Protein AF-A0A7C5YYK7-F1 (afdb_monomer_lite)

Radius of gyration: 19.15 Å; chains: 1; bounding box: 47×31×56 Å

Structure (mmCIF, N/CA/C/O backbone):
data_AF-A0A7C5YYK7-F1
#
_entry.id   AF-A0A7C5YYK7-F1
#
loop_
_atom_site.group_PDB
_atom_site.id
_atom_site.type_symbol
_atom_site.label_atom_id
_atom_site.label_alt_id
_atom_site.label_comp_id
_atom_site.label_asym_id
_atom_site.label_entity_id
_atom_site.label_seq_id
_atom_site.pdbx_PDB_ins_code
_atom_site.Cartn_x
_atom_site.Cartn_y
_atom_site.Cartn_z
_atom_site.occupancy
_atom_site.B_iso_or_equiv
_atom_site.auth_seq_id
_atom_site.auth_comp_id
_atom_site.auth_asym_id
_atom_site.auth_atom_id
_atom_site.pdbx_PDB_model_num
ATOM 1 N N . MET A 1 1 ? -1.619 -5.569 -31.187 1.00 35.22 1 MET A N 1
ATOM 2 C CA . MET A 1 1 ? -1.099 -5.293 -29.831 1.00 35.22 1 MET A CA 1
ATOM 3 C C . MET A 1 1 ? -0.198 -4.074 -29.931 1.00 35.22 1 MET A C 1
ATOM 5 O O . MET A 1 1 ? 0.898 -4.181 -30.461 1.00 35.22 1 MET A O 1
ATOM 9 N N . SER A 1 2 ? -0.694 -2.893 -29.568 1.00 33.00 2 SER A N 1
ATOM 10 C CA . SER A 1 2 ? 0.100 -1.661 -29.586 1.00 33.00 2 SER A CA 1
ATOM 11 C C . SER A 1 2 ? 0.976 -1.618 -28.334 1.00 33.00 2 SER A C 1
ATOM 13 O O . SER A 1 2 ? 0.446 -1.453 -27.235 1.00 33.00 2 SER A O 1
ATOM 15 N N . ASN A 1 3 ? 2.293 -1.769 -28.493 1.00 39.25 3 ASN A N 1
ATOM 16 C CA . ASN A 1 3 ? 3.259 -1.460 -27.440 1.00 39.25 3 ASN A CA 1
ATOM 17 C C . ASN A 1 3 ? 3.193 0.048 -27.178 1.00 39.25 3 ASN A C 1
ATOM 19 O O . ASN A 1 3 ? 3.729 0.843 -27.947 1.00 39.25 3 ASN A O 1
ATOM 23 N N . ILE A 1 4 ? 2.471 0.442 -26.130 1.00 49.56 4 ILE A N 1
ATOM 24 C CA . ILE A 1 4 ? 2.419 1.830 -25.673 1.00 49.56 4 ILE A CA 1
ATOM 25 C C . ILE A 1 4 ? 3.765 2.103 -25.003 1.00 49.56 4 ILE A C 1
ATOM 27 O O . ILE A 1 4 ? 3.951 1.793 -23.832 1.00 49.56 4 ILE A O 1
ATOM 31 N N . ILE A 1 5 ? 4.719 2.632 -25.765 1.00 53.03 5 ILE A N 1
ATOM 32 C CA . ILE A 1 5 ? 5.950 3.187 -25.206 1.00 53.03 5 ILE A CA 1
ATOM 33 C C . ILE A 1 5 ? 5.548 4.518 -24.552 1.00 53.03 5 ILE A C 1
ATOM 35 O O . ILE A 1 5 ? 5.058 5.395 -25.268 1.00 53.03 5 ILE A O 1
ATOM 39 N N . PRO A 1 6 ? 5.675 4.678 -23.222 1.00 56.25 6 PRO A N 1
ATOM 40 C CA . PRO A 1 6 ? 5.323 5.924 -22.547 1.00 56.25 6 PRO A CA 1
ATOM 41 C C . PRO A 1 6 ? 6.154 7.085 -23.099 1.00 56.25 6 PRO A C 1
ATOM 43 O O . PRO A 1 6 ? 7.338 6.900 -23.397 1.00 56.25 6 PRO A O 1
ATOM 46 N N . ASP A 1 7 ? 5.574 8.285 -23.201 1.00 57.06 7 ASP A N 1
ATOM 47 C CA . ASP A 1 7 ? 6.354 9.468 -23.568 1.00 57.06 7 ASP A CA 1
ATOM 48 C C . ASP A 1 7 ? 7.445 9.713 -22.510 1.00 57.06 7 ASP A C 1
ATOM 50 O O . ASP A 1 7 ? 7.162 10.006 -21.342 1.00 57.06 7 ASP A O 1
ATOM 54 N N . ARG A 1 8 ? 8.709 9.570 -22.923 1.00 54.38 8 ARG A N 1
ATOM 55 C CA . ARG A 1 8 ? 9.890 9.583 -22.047 1.00 54.38 8 ARG A CA 1
ATOM 56 C C . ARG A 1 8 ? 10.048 10.906 -21.292 1.00 54.38 8 ARG A C 1
ATOM 58 O O . ARG A 1 8 ? 10.519 10.907 -20.155 1.00 54.38 8 ARG A O 1
ATOM 65 N N . LEU A 1 9 ? 9.601 12.024 -21.873 1.00 52.81 9 LEU A N 1
ATOM 66 C CA . LEU A 1 9 ? 9.693 13.353 -21.254 1.00 52.81 9 LEU A CA 1
ATOM 67 C C . LEU A 1 9 ? 8.712 13.527 -20.085 1.00 52.81 9 LEU A C 1
ATOM 69 O O . LEU A 1 9 ? 9.037 14.186 -19.092 1.00 52.81 9 LEU A O 1
ATOM 73 N N . SER A 1 10 ? 7.537 12.898 -20.166 1.00 62.12 10 SER A N 1
ATOM 74 C CA . SER A 1 10 ? 6.516 12.944 -19.112 1.00 62.12 10 SER A CA 1
ATOM 75 C C . SER A 1 10 ? 6.942 12.165 -17.860 1.00 62.12 10 SER A C 1
ATOM 77 O O . SER A 1 10 ? 6.701 12.604 -16.731 1.00 62.12 10 SER A O 1
ATOM 79 N N . ALA A 1 11 ? 7.663 11.052 -18.045 1.00 66.38 11 ALA A N 1
ATOM 80 C CA . ALA A 1 11 ? 8.036 10.155 -16.962 1.00 66.38 11 ALA A CA 1
ATOM 81 C C . ALA A 1 11 ? 8.927 10.842 -15.922 1.00 66.38 11 ALA A C 1
ATOM 83 O O . ALA A 1 11 ? 8.681 10.664 -14.735 1.00 66.38 11 ALA A O 1
ATOM 84 N N . ASN A 1 12 ? 9.907 11.663 -16.324 1.00 76.38 12 ASN A N 1
ATOM 85 C CA . ASN A 1 12 ? 10.874 12.313 -15.420 1.00 76.38 12 ASN A CA 1
ATOM 86 C C . ASN A 1 12 ? 10.234 13.182 -14.321 1.00 76.38 12 ASN A C 1
ATOM 88 O O . ASN A 1 12 ? 10.811 13.328 -13.244 1.00 76.38 12 ASN A O 1
ATOM 92 N N . LYS A 1 13 ? 9.023 13.703 -14.552 1.00 83.81 13 LYS A N 1
ATOM 93 C CA . LYS A 1 13 ? 8.268 14.507 -13.573 1.00 83.81 13 LYS A CA 1
ATOM 94 C C . LYS A 1 13 ? 7.394 13.666 -12.634 1.00 83.81 13 LYS A C 1
ATOM 96 O O . LYS A 1 13 ? 6.846 14.186 -11.666 1.00 83.81 13 LYS A O 1
ATOM 101 N N . ILE A 1 14 ? 7.263 12.367 -12.899 1.00 88.88 14 ILE A N 1
ATOM 102 C CA . ILE A 1 14 ? 6.454 11.432 -12.114 1.00 88.88 14 ILE A CA 1
ATOM 103 C C . ILE A 1 14 ? 7.345 10.744 -11.073 1.00 88.88 14 ILE A C 1
ATOM 105 O O . ILE A 1 14 ? 8.502 10.396 -11.338 1.00 88.88 14 ILE A O 1
ATOM 109 N N . SER A 1 15 ? 6.821 10.558 -9.858 1.00 93.12 15 SER A N 1
ATOM 110 C CA . SER A 1 15 ? 7.558 9.885 -8.785 1.00 93.12 15 SER A CA 1
ATOM 111 C C . SER A 1 15 ? 7.775 8.402 -9.093 1.00 93.12 15 SER A C 1
ATOM 113 O O . SER A 1 15 ? 6.952 7.757 -9.742 1.00 93.12 15 SER A O 1
ATOM 115 N N . LEU A 1 16 ? 8.867 7.834 -8.575 1.00 94.56 16 LEU A N 1
ATOM 116 C CA . LEU A 1 16 ? 9.180 6.412 -8.753 1.00 94.56 16 LEU A CA 1
ATOM 117 C C . LEU A 1 16 ? 8.052 5.507 -8.244 1.00 94.56 16 LEU A C 1
ATOM 119 O O . LEU A 1 16 ? 7.724 4.522 -8.893 1.00 94.56 16 LEU A O 1
ATOM 123 N N . ASP A 1 17 ? 7.414 5.861 -7.127 1.00 96.25 17 ASP A N 1
ATOM 124 C CA . ASP A 1 17 ? 6.284 5.110 -6.565 1.00 96.25 17 ASP A CA 1
ATOM 125 C C . ASP A 1 17 ? 5.117 5.042 -7.566 1.00 96.25 17 ASP A C 1
ATOM 127 O O . ASP A 1 17 ? 4.548 3.980 -7.795 1.00 96.25 17 ASP A O 1
ATOM 131 N N . LYS A 1 18 ? 4.803 6.169 -8.218 1.00 95.44 18 LYS A N 1
ATOM 132 C CA . LYS A 1 18 ? 3.737 6.277 -9.224 1.00 95.44 18 LYS A CA 1
ATOM 133 C C . LYS A 1 18 ? 4.056 5.481 -10.496 1.00 95.44 18 LYS A C 1
ATOM 135 O O . LYS A 1 18 ? 3.185 4.812 -11.043 1.00 95.44 18 LYS A O 1
ATOM 140 N N . LEU A 1 19 ? 5.312 5.493 -10.938 1.00 95.75 19 LEU A N 1
ATOM 141 C CA . LEU A 1 19 ? 5.753 4.645 -12.051 1.00 95.75 19 LEU A CA 1
ATOM 142 C C . LEU A 1 19 ? 5.758 3.155 -11.674 1.00 95.75 19 LEU A C 1
ATOM 144 O O . LEU A 1 19 ? 5.461 2.299 -12.505 1.00 95.75 19 LEU A O 1
ATOM 148 N N . THR A 1 20 ? 6.043 2.838 -10.410 1.00 97.56 20 THR A N 1
ATOM 149 C CA . THR A 1 20 ? 6.036 1.461 -9.897 1.00 97.56 20 THR A CA 1
ATOM 150 C C . THR A 1 20 ? 4.622 0.897 -9.869 1.00 97.56 20 THR A C 1
ATOM 152 O O . THR A 1 20 ? 4.408 -0.194 -10.387 1.00 97.56 20 THR A O 1
ATOM 155 N N . ILE A 1 21 ? 3.640 1.634 -9.330 1.00 97.50 21 ILE A N 1
ATOM 156 C CA . ILE A 1 21 ? 2.245 1.166 -9.316 1.00 97.50 21 ILE A CA 1
ATOM 157 C C . ILE A 1 21 ? 1.683 1.013 -10.732 1.00 97.50 21 ILE A C 1
ATOM 159 O O . ILE A 1 21 ? 0.989 0.037 -11.004 1.00 97.50 21 ILE A O 1
ATOM 163 N N . PHE A 1 22 ? 2.056 1.904 -11.657 1.00 96.38 22 PHE A N 1
ATOM 164 C CA . PHE A 1 22 ? 1.726 1.750 -13.073 1.00 96.38 22 PHE A CA 1
ATOM 165 C C . PHE A 1 22 ? 2.310 0.453 -13.657 1.00 96.38 22 PHE A C 1
ATOM 167 O O . PHE A 1 22 ? 1.580 -0.325 -14.266 1.00 96.38 22 PHE A O 1
ATOM 174 N N . SER A 1 23 ? 3.593 0.177 -13.404 1.00 96.06 23 SER A N 1
ATOM 175 C CA . SER A 1 23 ? 4.268 -1.043 -13.878 1.00 96.06 23 SER A CA 1
ATOM 176 C C . SER A 1 23 ? 3.624 -2.315 -13.309 1.00 96.06 23 SER A C 1
ATOM 178 O O . SER A 1 23 ? 3.381 -3.275 -14.036 1.00 96.06 23 SER A O 1
ATOM 180 N N . ILE A 1 24 ? 3.287 -2.315 -12.012 1.00 97.25 24 ILE A N 1
ATOM 181 C CA . ILE A 1 24 ? 2.568 -3.419 -11.356 1.00 97.25 24 ILE A CA 1
ATOM 182 C C . ILE A 1 24 ? 1.196 -3.637 -12.007 1.00 97.25 24 ILE A C 1
ATOM 184 O O . ILE A 1 24 ? 0.822 -4.777 -12.274 1.00 97.25 24 ILE A O 1
ATOM 188 N N . ASN A 1 25 ? 0.455 -2.560 -12.282 1.00 96.06 25 ASN A N 1
ATOM 189 C CA . ASN A 1 25 ? -0.863 -2.643 -12.908 1.00 96.06 25 ASN A CA 1
ATOM 190 C C . ASN A 1 25 ? -0.786 -3.227 -14.327 1.00 96.06 25 ASN A C 1
ATOM 192 O O . ASN A 1 25 ? -1.583 -4.092 -14.677 1.00 96.06 25 ASN A O 1
ATOM 196 N N . GLU A 1 26 ? 0.183 -2.799 -15.141 1.00 93.56 26 GLU A N 1
ATOM 197 C CA . GLU A 1 26 ? 0.350 -3.323 -16.503 1.00 93.56 26 GLU A CA 1
ATOM 198 C C . GLU A 1 26 ? 0.765 -4.808 -16.502 1.00 93.56 26 GLU A C 1
ATOM 200 O O . GLU A 1 26 ? 0.224 -5.576 -17.297 1.00 93.56 26 GLU A O 1
ATOM 205 N N . LEU A 1 27 ? 1.613 -5.258 -15.563 1.00 94.31 27 LEU A N 1
ATOM 206 C CA . LEU A 1 27 ? 1.890 -6.692 -15.355 1.00 94.31 27 LEU A CA 1
ATOM 207 C C . LEU A 1 27 ? 0.614 -7.488 -15.057 1.00 94.31 27 LEU A C 1
ATOM 209 O O . LEU A 1 27 ? 0.334 -8.494 -15.709 1.00 94.31 27 LEU A O 1
ATOM 213 N N . ILE A 1 28 ? -0.173 -7.028 -14.079 1.00 93.12 28 ILE A N 1
ATOM 214 C CA . ILE A 1 28 ? -1.392 -7.719 -13.641 1.00 93.12 28 ILE A CA 1
ATOM 215 C C . ILE A 1 28 ? -2.433 -7.748 -14.766 1.00 93.12 28 ILE A C 1
ATOM 217 O O . ILE A 1 28 ? -3.047 -8.789 -14.999 1.00 93.12 28 ILE A O 1
ATOM 221 N N . LYS A 1 29 ? -2.591 -6.652 -15.523 1.00 90.38 29 LYS A N 1
ATOM 222 C CA . LYS A 1 29 ? -3.494 -6.579 -16.687 1.00 90.38 29 LYS A CA 1
ATOM 223 C C . LYS A 1 29 ? -3.111 -7.564 -17.796 1.00 90.38 29 LYS A C 1
ATOM 225 O O . LYS A 1 29 ? -3.988 -8.010 -18.532 1.00 90.38 29 LYS A O 1
ATOM 230 N N . ARG A 1 30 ? -1.834 -7.950 -17.901 1.00 92.81 30 ARG A N 1
ATOM 231 C CA . ARG A 1 30 ? -1.368 -9.019 -18.805 1.00 92.81 30 ARG A CA 1
ATOM 232 C C . ARG A 1 30 ? -1.508 -10.431 -18.225 1.00 92.81 30 ARG A C 1
ATOM 234 O O . ARG A 1 30 ? -1.123 -11.395 -18.879 1.00 92.81 30 ARG A O 1
ATOM 241 N N . GLY A 1 31 ? -2.060 -10.572 -17.020 1.00 90.31 31 GLY A N 1
ATOM 242 C CA . GLY A 1 31 ? -2.202 -11.853 -16.327 1.00 90.31 31 GLY A CA 1
ATOM 243 C C . GLY A 1 31 ? -0.902 -12.363 -15.698 1.00 90.31 31 GLY A C 1
ATOM 244 O O . GLY A 1 31 ? -0.828 -13.524 -15.294 1.00 90.31 31 GLY A O 1
ATOM 245 N N . GLU A 1 32 ? 0.132 -11.523 -15.603 1.00 92.06 32 GLU A N 1
ATOM 246 C CA . GLU A 1 32 ? 1.408 -11.895 -14.999 1.00 92.06 32 GLU A CA 1
ATOM 247 C C . GLU A 1 32 ? 1.373 -11.726 -13.474 1.00 92.06 32 GLU A C 1
ATOM 249 O O . GLU A 1 32 ? 0.754 -10.812 -12.926 1.00 92.06 32 GLU A O 1
ATOM 254 N N . ARG A 1 33 ? 2.088 -12.599 -12.754 1.00 92.44 33 ARG A N 1
ATOM 255 C CA . ARG A 1 33 ? 2.228 -12.466 -11.298 1.00 92.44 33 ARG A CA 1
ATOM 256 C C . ARG A 1 33 ? 3.147 -11.294 -10.967 1.00 92.44 33 ARG A C 1
ATOM 258 O O . ARG A 1 33 ? 4.301 -11.282 -11.400 1.00 92.44 33 ARG A O 1
ATOM 265 N N . ALA A 1 34 ? 2.694 -10.383 -10.109 1.00 95.88 34 ALA A N 1
ATOM 266 C CA . ALA A 1 34 ? 3.500 -9.274 -9.603 1.00 95.88 34 ALA A CA 1
ATOM 267 C C . ALA A 1 34 ? 4.481 -9.743 -8.506 1.00 95.88 34 ALA A C 1
ATOM 269 O O . ALA A 1 34 ? 4.351 -9.408 -7.330 1.00 95.88 34 ALA A O 1
ATOM 270 N N . LYS A 1 35 ? 5.461 -10.568 -8.894 1.00 96.94 35 LYS A N 1
ATOM 271 C CA . LYS A 1 35 ? 6.636 -10.908 -8.076 1.00 96.94 35 LYS A CA 1
ATOM 272 C C . LYS A 1 35 ? 7.723 -9.850 -8.228 1.00 96.94 35 LYS A C 1
ATOM 274 O O . LYS A 1 35 ? 7.753 -9.144 -9.231 1.00 96.94 35 LYS A O 1
ATOM 279 N N . TYR A 1 36 ? 8.629 -9.764 -7.257 1.00 96.62 36 TYR A N 1
ATOM 280 C CA . TYR A 1 36 ? 9.691 -8.757 -7.245 1.00 96.62 36 TYR A CA 1
ATOM 281 C C . TYR A 1 36 ? 10.523 -8.734 -8.535 1.00 96.62 36 TYR A C 1
ATOM 283 O O . TYR A 1 36 ? 10.757 -7.660 -9.086 1.00 96.62 36 TYR A O 1
ATOM 291 N N . GLU A 1 37 ? 10.910 -9.897 -9.058 1.00 96.19 37 GLU A N 1
ATOM 292 C CA . GLU A 1 37 ? 11.706 -10.012 -10.283 1.00 96.19 37 GLU A CA 1
ATOM 293 C C . GLU A 1 37 ? 10.925 -9.515 -11.505 1.00 96.19 37 GLU A C 1
ATOM 295 O O . GLU A 1 37 ? 11.460 -8.777 -12.332 1.00 96.19 37 GLU A O 1
ATOM 300 N N . ASN A 1 38 ? 9.635 -9.853 -11.582 1.00 97.12 38 ASN A N 1
ATOM 301 C CA . ASN A 1 38 ? 8.757 -9.423 -12.669 1.00 97.12 38 ASN A CA 1
ATOM 302 C C . ASN A 1 38 ? 8.513 -7.913 -12.618 1.00 97.12 38 ASN A C 1
ATOM 304 O O . ASN A 1 38 ? 8.615 -7.250 -13.643 1.00 97.12 38 ASN A O 1
ATOM 308 N N . ILE A 1 39 ? 8.261 -7.358 -11.426 1.00 97.81 39 ILE A N 1
ATOM 309 C CA . ILE A 1 39 ? 8.106 -5.910 -11.227 1.00 97.81 39 ILE A CA 1
ATOM 310 C C . ILE A 1 39 ? 9.400 -5.185 -11.590 1.00 97.81 39 ILE A C 1
ATOM 312 O O . ILE A 1 39 ? 9.354 -4.149 -12.245 1.00 97.81 39 ILE A O 1
ATOM 316 N N . THR A 1 40 ? 10.550 -5.741 -11.202 1.00 97.25 40 THR A N 1
ATOM 317 C CA . THR A 1 40 ? 11.866 -5.172 -11.511 1.00 97.25 40 THR A CA 1
ATOM 318 C C . THR A 1 40 ? 12.098 -5.107 -13.013 1.00 97.25 40 THR A C 1
ATOM 320 O O . THR A 1 40 ? 12.423 -4.045 -13.543 1.00 97.25 40 THR A O 1
ATOM 323 N N . LYS A 1 41 ? 11.870 -6.230 -13.702 1.00 96.62 41 LYS A N 1
ATOM 324 C CA . LYS A 1 41 ? 11.965 -6.320 -15.158 1.00 96.62 41 LYS A CA 1
ATOM 325 C C . LYS A 1 41 ? 11.011 -5.338 -15.834 1.00 96.62 41 LYS A C 1
ATOM 327 O O . LYS A 1 41 ? 11.429 -4.606 -16.722 1.00 96.62 41 LYS A O 1
ATOM 332 N N . GLU A 1 42 ? 9.753 -5.296 -15.408 1.00 95.62 42 GLU A N 1
ATOM 333 C CA . GLU A 1 42 ? 8.750 -4.427 -16.018 1.00 95.62 42 GLU A CA 1
ATOM 334 C C . GLU A 1 42 ? 9.064 -2.945 -15.827 1.00 95.62 42 GLU A C 1
ATOM 336 O O . GLU A 1 42 ? 9.079 -2.189 -16.794 1.00 95.62 42 GLU A O 1
ATOM 341 N N . ALA A 1 43 ? 9.337 -2.525 -14.590 1.00 95.38 43 ALA A N 1
ATOM 342 C CA . ALA A 1 43 ? 9.615 -1.129 -14.275 1.00 95.38 43 ALA A CA 1
ATOM 343 C C . ALA A 1 43 ? 10.834 -0.620 -15.052 1.00 95.38 43 ALA A C 1
ATOM 345 O O . ALA A 1 43 ? 10.812 0.491 -15.582 1.00 95.38 43 ALA A O 1
ATOM 346 N N . PHE A 1 44 ? 11.872 -1.451 -15.172 1.00 95.50 44 PHE A N 1
ATOM 347 C CA . PHE A 1 44 ? 13.048 -1.138 -15.972 1.00 95.50 44 PHE A CA 1
ATOM 348 C C . PHE A 1 44 ? 12.751 -1.098 -17.473 1.00 95.50 44 PHE A C 1
ATOM 350 O O . PHE A 1 44 ? 13.185 -0.169 -18.143 1.00 95.50 44 PHE A O 1
ATOM 357 N N . ASN A 1 45 ? 11.963 -2.037 -18.001 1.00 93.2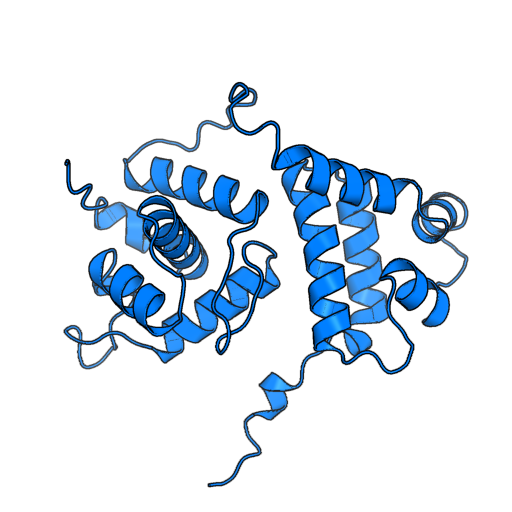5 45 ASN A N 1
ATOM 358 C CA . ASN A 1 45 ? 11.584 -2.037 -19.416 1.00 93.25 45 ASN A CA 1
ATOM 359 C C . ASN A 1 45 ? 10.752 -0.805 -19.799 1.00 93.25 45 ASN A C 1
ATOM 361 O O . ASN A 1 45 ? 10.950 -0.232 -20.869 1.00 93.25 45 ASN A O 1
ATOM 365 N N . LEU A 1 46 ? 9.819 -0.397 -18.934 1.00 91.12 46 LEU A N 1
ATOM 366 C CA . LEU A 1 46 ? 8.946 0.750 -19.179 1.00 91.12 46 LEU A CA 1
ATOM 367 C C . LEU A 1 46 ? 9.665 2.088 -18.965 1.00 91.12 46 LEU A C 1
ATOM 369 O O . LEU A 1 46 ? 9.424 3.037 -19.712 1.00 91.12 46 LEU A O 1
ATOM 373 N N . PHE A 1 47 ? 10.540 2.181 -17.958 1.00 93.06 47 PHE A N 1
ATOM 374 C CA . PHE A 1 47 ? 11.200 3.431 -17.567 1.00 93.06 47 PHE A CA 1
ATOM 375 C C . PHE A 1 47 ? 12.692 3.222 -17.243 1.00 93.06 47 PHE A C 1
ATOM 377 O O . PHE A 1 47 ? 13.116 3.461 -16.102 1.00 93.06 47 PHE A O 1
ATOM 384 N N . PRO A 1 48 ? 13.518 2.825 -18.229 1.00 92.06 48 PRO A N 1
ATOM 385 C CA . PRO A 1 48 ? 14.914 2.453 -17.992 1.00 92.06 48 PRO A CA 1
ATOM 386 C C . PRO A 1 48 ? 15.717 3.601 -17.374 1.00 92.06 48 PRO A C 1
ATOM 388 O O . PRO A 1 48 ? 16.403 3.405 -16.381 1.00 92.06 48 PRO A O 1
ATOM 391 N N . GLU A 1 49 ? 15.528 4.837 -17.842 1.00 91.12 49 GLU A N 1
ATOM 392 C CA . GLU A 1 49 ? 16.225 6.025 -17.317 1.00 91.12 49 GLU A CA 1
ATOM 393 C C . GLU A 1 49 ? 15.902 6.346 -15.846 1.00 91.12 49 GLU A C 1
ATOM 395 O O . GLU A 1 49 ? 16.640 7.072 -15.182 1.00 91.12 49 GLU A O 1
ATOM 400 N N . ARG A 1 50 ? 14.784 5.830 -15.320 1.00 93.06 50 ARG A N 1
ATOM 401 C CA . ARG A 1 50 ? 14.337 6.081 -13.941 1.00 93.06 50 ARG A CA 1
ATOM 402 C C . ARG A 1 50 ? 14.775 4.977 -12.995 1.00 93.06 50 ARG A C 1
ATOM 404 O O . ARG A 1 50 ? 15.158 5.255 -11.854 1.00 93.06 50 ARG A O 1
ATOM 411 N N . PHE A 1 51 ? 14.707 3.739 -13.472 1.00 94.75 51 PHE A N 1
ATOM 412 C CA . PHE A 1 51 ? 14.960 2.537 -12.688 1.00 94.75 51 PHE A CA 1
ATOM 413 C C . PHE A 1 51 ? 16.306 1.876 -12.984 1.00 94.75 51 PHE A C 1
ATOM 415 O O . PHE A 1 51 ? 16.529 0.776 -12.499 1.00 94.75 51 PHE A O 1
ATOM 422 N N . CYS A 1 52 ? 17.214 2.521 -13.718 1.00 94.69 52 CYS A N 1
ATOM 423 C CA . CYS A 1 52 ? 18.585 2.045 -13.877 1.00 94.69 52 CYS A CA 1
ATOM 424 C C . CYS A 1 52 ? 19.491 2.403 -12.687 1.00 94.69 52 CYS A C 1
ATOM 426 O O . CYS A 1 52 ? 19.166 3.286 -11.875 1.00 94.69 52 CYS A O 1
ATOM 428 N N . MET A 1 53 ? 20.652 1.744 -12.619 1.00 94.06 53 MET A N 1
ATOM 429 C CA . MET A 1 53 ? 21.753 2.145 -11.738 1.00 94.06 53 MET A CA 1
ATOM 430 C C . MET A 1 53 ? 22.380 3.463 -12.213 1.00 94.06 53 MET A C 1
ATOM 432 O O . MET A 1 53 ? 22.354 3.789 -13.400 1.00 94.06 53 MET A O 1
ATOM 436 N N . GLU A 1 54 ? 22.975 4.219 -11.288 1.00 88.94 54 GLU A N 1
ATOM 437 C CA . GLU A 1 54 ? 23.614 5.506 -11.607 1.00 88.94 54 GLU A CA 1
ATOM 438 C C . GLU A 1 54 ? 24.857 5.335 -12.488 1.00 88.94 54 GLU A C 1
ATOM 440 O O . GLU A 1 54 ? 25.040 6.064 -13.462 1.00 88.94 54 GLU A O 1
ATOM 445 N N . THR A 1 55 ? 25.691 4.344 -12.167 1.00 91.75 55 THR A N 1
ATOM 446 C CA . THR A 1 55 ? 26.962 4.072 -12.854 1.00 91.75 55 THR A CA 1
ATOM 447 C C . THR A 1 55 ? 26.830 3.086 -14.012 1.00 91.75 55 THR A C 1
ATOM 449 O O . THR A 1 55 ? 27.739 2.996 -14.832 1.00 91.75 55 THR A O 1
ATOM 452 N N . ASN A 1 56 ? 25.712 2.358 -14.103 1.00 91.69 56 ASN A N 1
ATOM 453 C CA . ASN A 1 56 ? 25.476 1.375 -15.155 1.00 91.69 56 ASN A CA 1
ATOM 454 C C . ASN A 1 56 ? 24.012 1.394 -15.619 1.00 91.69 56 ASN A C 1
ATOM 456 O O . ASN A 1 56 ? 23.143 0.725 -15.057 1.00 91.69 56 ASN A O 1
ATOM 460 N N . LYS A 1 57 ? 23.740 2.193 -16.655 1.00 92.12 57 LYS A N 1
ATOM 461 C CA . LYS A 1 57 ? 22.371 2.480 -17.106 1.00 92.12 57 LYS A CA 1
ATOM 462 C C . LYS A 1 57 ? 21.677 1.298 -17.791 1.00 92.12 57 LYS A C 1
ATOM 464 O O . LYS A 1 57 ? 20.453 1.306 -17.893 1.00 92.12 57 LYS A O 1
ATOM 469 N N . ASP A 1 58 ? 22.434 0.280 -18.193 1.00 94.38 58 ASP A N 1
ATOM 470 C CA . ASP A 1 58 ? 21.906 -0.919 -18.855 1.00 94.38 58 ASP A CA 1
ATOM 471 C C . ASP A 1 58 ? 21.304 -1.932 -17.870 1.00 94.38 58 ASP A C 1
ATOM 473 O O . ASP A 1 58 ? 20.700 -2.919 -18.289 1.00 94.38 58 ASP A O 1
ATOM 477 N N . TRP A 1 59 ? 21.440 -1.692 -16.561 1.00 95.06 59 TRP A N 1
ATOM 478 C CA . TRP A 1 59 ? 20.984 -2.609 -15.520 1.00 95.06 59 TRP A CA 1
ATOM 479 C C . TRP A 1 59 ? 19.986 -1.952 -14.565 1.00 95.06 59 TRP A C 1
ATOM 481 O O . TRP A 1 59 ? 20.159 -0.785 -14.192 1.00 95.06 59 TRP A O 1
ATOM 491 N N . PRO A 1 60 ? 18.962 -2.699 -14.113 1.00 96.19 60 PRO A N 1
ATOM 492 C CA . PRO A 1 60 ? 17.999 -2.197 -13.149 1.00 96.19 60 PRO A CA 1
ATOM 493 C C . PRO A 1 60 ? 18.632 -1.982 -11.771 1.00 96.19 60 PRO A C 1
ATOM 495 O O . PRO A 1 60 ? 19.382 -2.813 -11.259 1.00 96.19 60 PRO A O 1
ATOM 498 N N . ASP A 1 61 ? 18.243 -0.894 -11.118 1.00 96.69 61 ASP A N 1
ATOM 499 C CA . ASP A 1 61 ? 18.508 -0.634 -9.710 1.00 96.69 61 ASP A CA 1
ATOM 500 C C . ASP A 1 61 ? 17.427 -1.302 -8.851 1.00 96.69 61 ASP A C 1
ATOM 502 O O . ASP A 1 61 ? 16.375 -0.731 -8.539 1.00 96.69 61 ASP A O 1
ATOM 506 N N . GLY A 1 62 ? 17.697 -2.551 -8.467 1.00 94.19 62 GLY A N 1
ATOM 507 C CA . GLY A 1 62 ? 16.792 -3.340 -7.634 1.00 94.19 62 GLY A CA 1
ATOM 508 C C . GLY A 1 62 ? 16.509 -2.703 -6.269 1.00 94.19 62 GLY A C 1
ATOM 509 O O . GLY A 1 62 ? 15.393 -2.803 -5.764 1.00 94.19 62 GLY A O 1
ATOM 510 N N . HIS A 1 63 ? 17.469 -1.981 -5.681 1.00 93.62 63 HIS A N 1
ATOM 511 C CA . HIS A 1 63 ? 17.260 -1.325 -4.389 1.00 93.62 63 HIS A CA 1
ATOM 512 C C . HIS A 1 63 ? 16.219 -0.205 -4.500 1.00 93.62 63 HIS A C 1
ATOM 514 O O . HIS A 1 63 ? 15.269 -0.144 -3.713 1.00 93.62 63 HIS A O 1
ATOM 520 N N . LYS A 1 64 ? 16.347 0.639 -5.528 1.00 94.06 64 LYS A N 1
ATOM 521 C CA . LYS A 1 64 ? 15.397 1.715 -5.837 1.00 94.06 64 LYS A CA 1
ATOM 522 C C . LYS A 1 64 ? 13.977 1.183 -6.058 1.00 94.06 64 LYS A C 1
ATOM 524 O O . LYS A 1 64 ? 13.020 1.774 -5.550 1.00 94.06 64 LYS A O 1
ATOM 529 N N . ILE A 1 65 ? 13.853 0.054 -6.757 1.00 96.19 65 ILE A N 1
ATOM 530 C CA . ILE A 1 65 ? 12.574 -0.619 -7.036 1.00 96.19 65 ILE A CA 1
ATOM 531 C C . ILE A 1 65 ? 11.995 -1.264 -5.770 1.00 96.19 65 ILE A C 1
ATOM 533 O O . ILE A 1 65 ? 10.811 -1.117 -5.476 1.00 96.19 65 ILE A O 1
ATOM 537 N N . ALA A 1 66 ? 12.811 -1.939 -4.960 1.00 96.06 66 ALA A N 1
ATOM 538 C CA . ALA A 1 66 ? 12.353 -2.526 -3.702 1.00 96.06 66 ALA A CA 1
ATOM 539 C C . ALA A 1 66 ? 11.796 -1.455 -2.747 1.00 96.06 66 ALA A C 1
ATOM 541 O O . ALA A 1 66 ? 10.732 -1.640 -2.146 1.00 96.06 66 ALA A O 1
ATOM 542 N N . LEU A 1 67 ? 12.468 -0.301 -2.658 1.00 95.38 67 LEU A N 1
ATOM 543 C CA . LEU A 1 67 ? 11.997 0.835 -1.870 1.00 95.38 67 LEU A CA 1
ATOM 544 C C . LEU A 1 67 ? 10.694 1.432 -2.418 1.00 95.38 67 LEU A C 1
ATOM 546 O O . LEU A 1 67 ? 9.817 1.799 -1.633 1.00 95.38 67 LEU A O 1
ATOM 550 N N . SER A 1 68 ? 10.536 1.544 -3.740 1.00 96.50 68 SER A N 1
ATOM 551 C CA . SER A 1 68 ? 9.293 2.063 -4.323 1.00 96.50 68 SER A CA 1
ATOM 552 C C . SER A 1 68 ? 8.120 1.102 -4.128 1.00 96.50 68 SER A C 1
ATOM 554 O O . SER A 1 68 ? 7.031 1.559 -3.783 1.00 96.50 68 SER A O 1
ATOM 556 N N . ILE A 1 69 ? 8.334 -0.215 -4.233 1.00 97.06 69 ILE A N 1
ATOM 557 C CA . ILE A 1 69 ? 7.334 -1.242 -3.893 1.00 97.06 69 ILE A CA 1
ATOM 558 C C . ILE A 1 69 ? 6.912 -1.102 -2.428 1.00 97.06 69 ILE A C 1
ATOM 560 O O . ILE A 1 69 ? 5.717 -1.066 -2.123 1.00 97.06 69 ILE A O 1
ATOM 564 N N . GLN A 1 70 ? 7.874 -0.958 -1.510 1.00 92.88 70 GLN A N 1
ATOM 565 C CA . GLN A 1 70 ? 7.564 -0.736 -0.099 1.00 92.88 70 GLN A CA 1
ATOM 566 C C . GLN A 1 70 ? 6.711 0.521 0.094 1.00 92.88 70 GLN A C 1
ATOM 568 O O . GLN A 1 70 ? 5.708 0.463 0.803 1.00 92.88 70 GLN A O 1
ATOM 573 N N . ARG A 1 71 ? 7.065 1.639 -0.549 1.00 94.38 71 ARG A N 1
ATOM 574 C CA . ARG A 1 71 ? 6.281 2.877 -0.454 1.00 94.38 71 ARG A CA 1
ATOM 575 C C . ARG A 1 71 ? 4.890 2.740 -1.073 1.00 94.38 71 ARG A C 1
ATOM 577 O O . ARG A 1 71 ? 3.950 3.295 -0.519 1.00 94.38 71 ARG A O 1
ATOM 584 N N . CYS A 1 72 ? 4.719 1.970 -2.150 1.00 95.56 72 CYS A N 1
ATOM 585 C CA . CYS A 1 72 ? 3.392 1.654 -2.695 1.00 95.56 72 CYS A CA 1
ATOM 586 C C . CYS A 1 72 ? 2.534 0.897 -1.671 1.00 95.56 72 CYS A C 1
ATOM 588 O O . CYS A 1 72 ? 1.362 1.222 -1.483 1.00 95.56 72 CYS A O 1
ATOM 590 N N . ARG A 1 73 ? 3.123 -0.074 -0.963 1.00 92.50 73 ARG A N 1
ATOM 591 C CA . ARG A 1 73 ? 2.437 -0.812 0.106 1.00 92.50 73 ARG A CA 1
ATOM 592 C C . ARG A 1 73 ? 2.100 0.086 1.296 1.00 92.50 73 ARG A C 1
ATOM 594 O O . ARG A 1 73 ? 0.995 0.022 1.816 1.00 92.50 73 ARG A O 1
ATOM 601 N N . ASP A 1 74 ? 3.026 0.954 1.691 1.00 86.94 74 ASP A N 1
ATOM 602 C CA . ASP A 1 74 ? 2.833 1.914 2.784 1.00 86.94 74 ASP A CA 1
ATOM 603 C C . ASP A 1 74 ? 1.785 2.992 2.455 1.00 86.94 74 ASP A C 1
ATOM 605 O O . ASP A 1 74 ? 1.259 3.631 3.361 1.00 86.94 74 ASP A O 1
ATOM 609 N N . ARG A 1 75 ? 1.480 3.190 1.168 1.00 89.25 75 ARG A N 1
ATOM 610 C CA . ARG A 1 75 ? 0.377 4.025 0.668 1.00 89.25 75 ARG A CA 1
ATOM 611 C C . ARG A 1 75 ? -0.924 3.240 0.458 1.00 89.25 75 ARG A C 1
ATOM 613 O O . ARG A 1 75 ? -1.887 3.805 -0.040 1.00 89.25 75 ARG A O 1
ATOM 620 N N . GLY A 1 76 ? -0.950 1.941 0.761 1.00 89.88 76 GLY A N 1
ATOM 621 C CA . GLY A 1 76 ? -2.126 1.094 0.562 1.00 89.88 76 GLY A CA 1
ATOM 622 C C . GLY A 1 76 ? -2.504 0.860 -0.906 1.00 89.88 76 GLY A C 1
ATOM 623 O O . GLY A 1 76 ? -3.629 0.444 -1.178 1.00 89.88 76 GLY A O 1
ATOM 624 N N . TRP A 1 77 ? -1.599 1.119 -1.858 1.00 95.50 77 TRP A N 1
ATOM 625 C CA . TRP A 1 77 ? -1.823 0.885 -3.294 1.00 95.50 77 TRP A CA 1
ATOM 626 C C . TRP A 1 77 ? -1.671 -0.586 -3.681 1.00 95.50 77 TRP A C 1
ATOM 628 O O . TRP A 1 77 ? -2.226 -1.038 -4.678 1.00 95.50 77 TRP A O 1
ATOM 638 N N . ILE A 1 78 ? -0.907 -1.338 -2.891 1.00 95.25 78 ILE A N 1
ATOM 639 C CA . ILE A 1 78 ? -0.710 -2.776 -3.062 1.00 95.25 78 ILE A CA 1
ATOM 640 C C . ILE A 1 78 ? -0.740 -3.480 -1.707 1.00 95.25 78 ILE A C 1
ATOM 642 O O . ILE A 1 78 ? -0.415 -2.893 -0.673 1.00 95.25 78 ILE A O 1
ATOM 646 N N . THR A 1 79 ? -1.059 -4.768 -1.730 1.00 91.94 79 THR A N 1
ATOM 647 C CA . THR A 1 79 ? -0.934 -5.697 -0.601 1.00 91.94 79 THR A CA 1
ATOM 648 C C . THR A 1 79 ? 0.017 -6.838 -0.952 1.00 91.94 79 THR A C 1
ATOM 650 O O . THR A 1 79 ? 0.353 -7.028 -2.118 1.00 91.94 79 THR A O 1
ATOM 653 N N . GLY A 1 80 ? 0.434 -7.619 0.045 1.00 90.38 80 GLY A N 1
ATOM 654 C CA . GLY A 1 80 ? 1.294 -8.789 -0.148 1.00 90.38 80 GLY A CA 1
ATOM 655 C C . GLY A 1 80 ? 2.733 -8.591 0.330 1.00 90.38 80 GLY A C 1
ATOM 656 O O . GLY A 1 80 ? 3.050 -7.684 1.116 1.00 90.38 80 GLY A O 1
ATOM 657 N N . SER A 1 81 ? 3.610 -9.488 -0.113 1.00 89.12 81 SER A N 1
ATOM 658 C CA . SER A 1 81 ? 4.973 -9.635 0.397 1.00 89.12 81 SER A CA 1
ATOM 659 C C . SER A 1 81 ? 5.954 -9.993 -0.719 1.00 89.12 81 SER A C 1
ATOM 661 O O . SER A 1 81 ? 5.571 -10.517 -1.759 1.00 89.12 81 SER A O 1
ATOM 663 N N . PHE A 1 82 ? 7.249 -9.749 -0.500 1.00 88.56 82 PHE A N 1
ATOM 664 C CA . PHE A 1 82 ? 8.284 -10.128 -1.472 1.00 88.56 82 PHE A CA 1
ATOM 665 C C . PHE A 1 82 ? 8.332 -11.644 -1.725 1.00 88.56 82 PHE A C 1
ATOM 667 O O . PHE A 1 82 ? 8.678 -12.058 -2.825 1.00 88.56 82 PHE A O 1
ATOM 674 N N . SER A 1 83 ? 7.962 -12.466 -0.736 1.00 86.44 83 SER A N 1
ATOM 675 C CA . SER A 1 83 ? 7.945 -13.928 -0.855 1.00 86.44 83 SER A CA 1
ATOM 676 C C . SER A 1 83 ? 6.746 -14.456 -1.643 1.00 86.44 83 SER A C 1
ATOM 678 O O . SER A 1 83 ? 6.889 -15.399 -2.418 1.00 86.44 83 SER A O 1
ATOM 680 N N . GLU A 1 84 ? 5.565 -13.867 -1.455 1.00 87.81 84 GLU A N 1
ATOM 681 C CA . GLU A 1 84 ? 4.313 -14.377 -2.037 1.00 87.81 84 GLU A CA 1
ATOM 682 C C . GLU A 1 84 ? 3.916 -13.644 -3.325 1.00 87.81 84 GLU A C 1
ATOM 684 O O . GLU A 1 84 ? 3.162 -14.174 -4.141 1.00 87.81 84 GLU A O 1
ATOM 689 N N . GLY A 1 85 ? 4.477 -12.455 -3.546 1.00 92.50 85 GLY A N 1
ATOM 690 C CA . GLY A 1 85 ? 4.058 -11.524 -4.583 1.00 92.50 85 GLY A CA 1
ATOM 691 C C . GLY A 1 85 ? 3.072 -10.485 -4.054 1.00 92.50 85 GLY A C 1
ATOM 692 O O . GLY A 1 85 ? 2.701 -10.464 -2.875 1.00 92.50 85 GLY A O 1
ATOM 693 N N . PHE A 1 86 ? 2.680 -9.589 -4.951 1.00 95.31 86 PHE A N 1
ATOM 694 C CA . PHE A 1 86 ? 1.841 -8.444 -4.637 1.00 95.31 86 PHE A CA 1
ATOM 695 C C . PHE A 1 86 ? 0.518 -8.492 -5.399 1.00 95.31 86 PHE A C 1
ATOM 697 O O . PHE A 1 86 ? 0.442 -8.997 -6.518 1.00 95.31 86 PHE A O 1
ATOM 704 N N . SER A 1 87 ? -0.508 -7.909 -4.789 1.00 93.62 87 SER A N 1
ATOM 705 C CA . SER A 1 87 ? -1.797 -7.633 -5.423 1.00 93.62 87 SER A CA 1
ATOM 706 C C . SER A 1 87 ? -2.045 -6.135 -5.396 1.00 93.62 87 SER A C 1
ATOM 708 O O . SER A 1 87 ? -1.673 -5.466 -4.429 1.00 93.62 87 SER A O 1
ATOM 710 N N . ILE A 1 88 ? -2.671 -5.608 -6.442 1.00 94.44 88 ILE A N 1
ATOM 711 C CA . ILE A 1 88 ? -3.067 -4.203 -6.501 1.00 94.44 88 ILE A CA 1
ATOM 712 C C . ILE A 1 88 ? -4.394 -3.997 -5.763 1.00 94.44 88 ILE A C 1
ATOM 714 O O . ILE A 1 88 ? -5.260 -4.870 -5.778 1.00 94.44 88 ILE A O 1
ATOM 718 N N . THR A 1 89 ? -4.531 -2.875 -5.058 1.00 93.44 89 THR A N 1
ATOM 719 C CA . THR A 1 89 ? -5.803 -2.472 -4.441 1.00 93.44 89 THR A CA 1
ATOM 720 C C . THR A 1 89 ? -6.604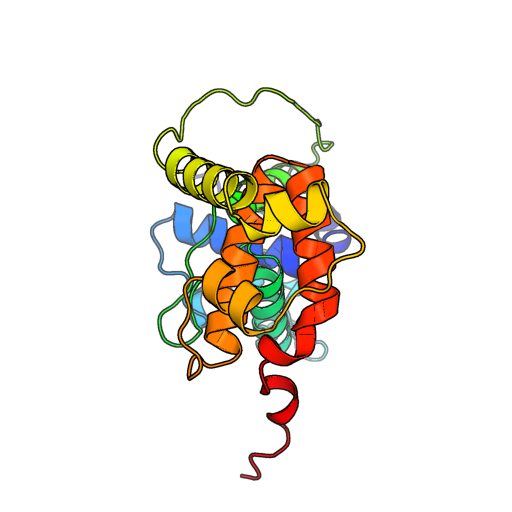 -1.596 -5.409 1.00 93.44 89 THR A C 1
ATOM 722 O O . THR A 1 89 ? -6.011 -1.003 -6.310 1.00 93.44 89 THR A O 1
ATOM 725 N N . PRO A 1 90 ? -7.918 -1.410 -5.203 1.00 92.81 90 PRO A N 1
ATOM 726 C CA . PRO A 1 90 ? -8.716 -0.449 -5.971 1.00 92.81 90 PRO A CA 1
ATOM 727 C C . PRO A 1 90 ? -8.141 0.978 -5.969 1.00 92.81 90 PRO A C 1
ATOM 729 O O . PRO A 1 90 ? -8.152 1.654 -6.997 1.00 92.81 90 PRO A O 1
ATOM 732 N N . LEU A 1 91 ? -7.564 1.432 -4.847 1.00 92.94 91 LEU A N 1
ATOM 733 C CA . LEU A 1 91 ? -6.841 2.710 -4.790 1.00 92.94 91 LEU A CA 1
ATOM 734 C C . LEU A 1 91 ? -5.583 2.699 -5.670 1.00 92.94 91 LEU A C 1
ATOM 736 O O . LEU A 1 91 ? -5.285 3.688 -6.343 1.00 92.94 91 LEU A O 1
ATOM 740 N N . GLY A 1 92 ? -4.844 1.589 -5.671 1.00 95.19 92 GLY A N 1
ATOM 741 C CA . GLY A 1 92 ? -3.691 1.395 -6.544 1.00 95.19 92 GLY A CA 1
ATOM 742 C C . GLY A 1 92 ? -4.064 1.406 -8.024 1.00 95.19 92 GLY A C 1
ATOM 743 O O . GLY A 1 92 ? -3.379 2.061 -8.806 1.00 95.19 92 GLY A O 1
ATOM 744 N N . GLU A 1 93 ? -5.161 0.747 -8.402 1.00 95.00 93 GLU A N 1
ATOM 745 C CA . GLU A 1 93 ? -5.688 0.745 -9.773 1.00 95.00 93 GLU A CA 1
ATOM 746 C C . GLU A 1 93 ? -6.086 2.155 -10.216 1.00 95.00 93 GLU A C 1
ATOM 748 O O . GLU A 1 93 ? -5.589 2.623 -11.241 1.00 95.00 93 GLU A O 1
ATOM 753 N N . LYS A 1 94 ? -6.883 2.868 -9.398 1.00 93.12 94 LYS A N 1
ATOM 754 C CA . LYS A 1 94 ? -7.259 4.275 -9.636 1.00 93.12 94 LYS A CA 1
ATOM 755 C C . LYS A 1 94 ? -6.015 5.134 -9.863 1.00 93.12 94 LYS A C 1
ATOM 757 O O . LYS A 1 94 ? -5.917 5.841 -10.862 1.00 93.12 94 LYS A O 1
ATOM 762 N N . THR A 1 95 ? -5.024 5.000 -8.981 1.00 94.19 95 THR A N 1
ATOM 763 C CA . THR A 1 95 ? -3.755 5.730 -9.093 1.00 94.19 95 THR A CA 1
ATOM 764 C C . THR A 1 95 ? -3.018 5.373 -10.386 1.00 94.19 95 THR A C 1
ATOM 766 O O . THR A 1 95 ? -2.539 6.260 -11.083 1.00 94.19 95 THR A O 1
ATOM 769 N N . ALA A 1 96 ? -2.908 4.091 -10.740 1.00 94.38 96 ALA A N 1
ATOM 770 C CA . ALA A 1 96 ? -2.211 3.662 -11.950 1.00 94.38 96 ALA A CA 1
ATOM 771 C C . ALA A 1 96 ? -2.885 4.179 -13.232 1.00 94.38 96 ALA A C 1
ATOM 773 O O . ALA A 1 96 ? -2.186 4.566 -14.172 1.00 94.38 96 ALA A O 1
ATOM 774 N N . ASP A 1 97 ? -4.216 4.228 -13.268 1.00 90.94 97 ASP A N 1
ATOM 775 C CA . ASP A 1 97 ? -4.961 4.767 -14.405 1.00 90.94 97 ASP A CA 1
ATOM 776 C C . ASP A 1 97 ? -4.787 6.295 -14.533 1.00 90.94 97 ASP A C 1
ATOM 778 O O . ASP A 1 97 ? -4.611 6.795 -15.646 1.00 90.94 97 ASP A O 1
ATOM 782 N N . GLU A 1 98 ? -4.691 7.039 -13.423 1.00 89.88 98 GLU A N 1
ATOM 783 C CA . GLU A 1 98 ? -4.298 8.461 -13.445 1.00 89.88 98 GLU A CA 1
ATOM 784 C C . GLU A 1 98 ? -2.903 8.658 -14.066 1.00 89.88 98 GLU A C 1
ATOM 786 O O . GLU A 1 98 ? -2.693 9.556 -14.888 1.00 89.88 98 GLU A O 1
ATOM 791 N N . ILE A 1 99 ? -1.938 7.797 -13.715 1.00 91.19 99 ILE A N 1
ATOM 792 C CA . ILE A 1 99 ? -0.582 7.845 -14.287 1.00 91.19 99 ILE A CA 1
ATOM 793 C C . ILE A 1 99 ? -0.595 7.512 -15.777 1.00 91.19 99 ILE A C 1
ATOM 795 O O . ILE A 1 99 ? 0.125 8.143 -16.550 1.00 91.19 99 ILE A O 1
ATOM 799 N N . LYS A 1 100 ? -1.439 6.570 -16.205 1.00 89.06 100 LYS A N 1
ATOM 800 C CA . LYS A 1 100 ? -1.601 6.227 -17.621 1.00 89.06 100 LYS A CA 1
ATOM 801 C C . LYS A 1 100 ? -2.028 7.434 -18.455 1.00 89.06 100 LYS A C 1
ATOM 803 O O . LYS A 1 100 ? -1.512 7.611 -19.557 1.00 89.06 100 LYS A O 1
ATOM 808 N N . SER A 1 101 ? -2.936 8.260 -17.938 1.00 85.31 101 SER A N 1
ATOM 809 C CA . SER A 1 101 ? -3.380 9.491 -18.604 1.00 85.31 101 SER A CA 1
ATOM 810 C C . SER A 1 101 ? -2.252 10.519 -18.717 1.00 85.31 101 SER A C 1
ATOM 812 O O . SER A 1 101 ? -2.022 11.050 -19.803 1.00 85.31 101 SER A O 1
ATOM 814 N N . LEU A 1 102 ? -1.482 10.716 -17.640 1.00 84.50 102 LEU A N 1
ATOM 815 C CA . LEU A 1 102 ? -0.311 11.603 -17.639 1.00 84.50 102 LEU A CA 1
ATOM 816 C C . LEU A 1 102 ? 0.754 11.177 -18.659 1.00 84.50 102 LEU A C 1
ATOM 818 O O . LEU A 1 102 ? 1.281 12.009 -19.392 1.00 84.50 102 LEU A O 1
ATOM 822 N N . LEU A 1 103 ? 1.055 9.876 -18.729 1.00 83.94 103 LEU A N 1
ATOM 823 C CA . LEU A 1 103 ? 2.056 9.321 -19.648 1.00 83.94 103 LEU A CA 1
ATOM 824 C C . LEU A 1 103 ? 1.648 9.417 -21.127 1.00 83.94 103 LEU A C 1
ATOM 826 O O . LEU A 1 103 ? 2.505 9.322 -22.005 1.00 83.94 103 LEU A O 1
ATOM 830 N N . LYS A 1 104 ? 0.351 9.593 -21.410 1.00 80.69 104 LYS A N 1
ATOM 831 C CA . LYS A 1 104 ? -0.195 9.821 -22.757 1.00 80.69 104 LYS A CA 1
ATOM 832 C C . LYS A 1 104 ? -0.267 11.306 -23.140 1.00 80.69 104 LYS A C 1
ATOM 834 O O . LYS A 1 104 ? -0.804 11.620 -24.198 1.00 80.69 104 LYS A O 1
ATOM 839 N N . GLY A 1 105 ? 0.238 12.208 -22.295 1.00 64.50 105 GLY A N 1
ATOM 840 C CA . GLY A 1 105 ? 0.173 13.654 -22.522 1.00 64.50 105 GLY A CA 1
ATOM 841 C C . GLY A 1 105 ? -1.194 14.279 -22.223 1.00 64.50 105 GLY A C 1
ATOM 842 O O . GLY A 1 105 ? -1.428 15.421 -22.605 1.00 64.50 105 GLY A O 1
ATOM 843 N N . GLY A 1 106 ? -2.099 13.555 -21.555 1.00 55.31 106 GLY A N 1
ATOM 844 C CA . GLY A 1 106 ? -3.359 14.120 -21.079 1.00 55.31 106 GLY A CA 1
ATOM 845 C C . GLY A 1 106 ? -3.154 14.958 -19.817 1.00 55.31 106 GLY A C 1
ATOM 846 O O . GLY A 1 106 ? -2.384 14.582 -18.929 1.00 55.31 106 GLY A O 1
ATOM 847 N N . GLU A 1 107 ? -3.873 16.075 -19.702 1.00 47.69 107 GLU A N 1
ATOM 848 C CA . GLU A 1 107 ? -4.085 16.709 -18.401 1.00 47.69 107 GLU A CA 1
ATOM 849 C C . GLU A 1 107 ? -4.888 15.753 -17.508 1.00 47.69 107 GLU A C 1
ATOM 851 O O . GLU A 1 107 ? -5.713 14.975 -17.997 1.00 47.69 107 GLU A O 1
ATOM 856 N N . ILE A 1 108 ? -4.646 15.780 -16.192 1.00 47.47 108 ILE A N 1
ATOM 857 C CA . ILE A 1 108 ? -5.493 15.048 -15.244 1.00 47.47 108 ILE A CA 1
ATOM 858 C C . ILE A 1 108 ? -6.854 15.736 -15.264 1.00 47.47 108 ILE A C 1
ATOM 860 O O . ILE A 1 108 ? -7.104 16.676 -14.508 1.00 47.47 108 ILE A O 1
ATOM 864 N N . GLU A 1 109 ? -7.743 15.280 -16.138 1.00 39.81 109 GLU A N 1
ATOM 865 C CA . GLU A 1 109 ? -9.146 15.611 -16.020 1.00 39.81 109 GLU A CA 1
ATOM 866 C C . GLU A 1 109 ? -9.602 15.050 -14.670 1.00 39.81 109 GLU A C 1
ATOM 868 O O . GLU A 1 109 ? -9.680 13.835 -14.478 1.00 39.81 109 GLU A O 1
ATOM 873 N N . ARG A 1 110 ? -9.890 15.932 -13.705 1.00 40.84 110 ARG A N 1
ATOM 874 C CA . ARG A 1 110 ? -10.681 15.573 -12.523 1.00 40.84 110 ARG A CA 1
ATOM 875 C C . ARG A 1 110 ? -12.101 15.266 -12.996 1.00 40.84 110 ARG A C 1
ATOM 877 O O . ARG A 1 110 ? -13.011 16.061 -12.793 1.00 40.84 110 ARG A O 1
ATOM 884 N N . LYS A 1 111 ? -12.288 14.152 -13.696 1.00 39.88 111 LYS A N 1
ATOM 885 C CA . LYS A 1 111 ? -13.610 13.659 -14.055 1.00 39.88 111 LYS A CA 1
ATOM 886 C C . LYS A 1 111 ? -14.103 12.795 -12.907 1.00 39.88 111 LYS A C 1
ATOM 888 O O . LYS A 1 111 ? -13.799 11.609 -12.809 1.00 39.88 111 LYS A O 1
ATOM 893 N N . SER A 1 112 ? -14.879 13.440 -12.036 1.00 43.78 112 SER A N 1
ATOM 894 C CA . SER A 1 112 ? -16.084 12.818 -11.498 1.00 43.78 112 SER A CA 1
ATOM 895 C C . SER A 1 112 ? -16.799 12.098 -12.646 1.00 43.78 112 SER A C 1
ATOM 897 O O . SER A 1 112 ? -16.906 12.650 -13.739 1.00 43.78 112 SER A O 1
ATOM 899 N N . ASP A 1 113 ? -17.255 10.874 -12.398 1.00 43.28 113 ASP A N 1
ATOM 900 C CA . ASP A 1 113 ? -18.048 10.054 -13.324 1.00 43.28 113 ASP A CA 1
ATOM 901 C C . ASP A 1 113 ? -17.262 9.220 -14.355 1.00 43.28 113 ASP A C 1
ATOM 903 O O . ASP A 1 113 ? -17.470 9.320 -15.564 1.00 43.28 113 ASP A O 1
ATOM 907 N N . VAL A 1 114 ? -16.443 8.269 -13.885 1.00 40.81 114 VAL A N 1
ATOM 908 C CA . VAL A 1 114 ? -16.166 7.059 -14.682 1.00 40.81 114 VAL A CA 1
ATOM 909 C C . VAL A 1 114 ? -17.197 5.991 -14.327 1.00 40.81 114 VAL A C 1
ATOM 911 O O . VAL A 1 114 ? -17.231 5.439 -13.227 1.00 40.81 114 VAL A O 1
ATOM 914 N N . LYS A 1 115 ? -18.083 5.736 -15.291 1.00 37.28 115 LYS A N 1
ATOM 915 C CA . LYS A 1 115 ? -19.116 4.702 -15.261 1.00 37.28 115 LYS A CA 1
ATOM 916 C C . LYS A 1 115 ? -18.524 3.315 -14.973 1.00 37.28 115 LYS A C 1
ATOM 918 O O . LYS A 1 115 ? -17.646 2.846 -15.683 1.00 37.28 115 LYS A O 1
ATOM 923 N N . LYS A 1 116 ? -19.108 2.677 -13.952 1.00 45.06 116 LYS A N 1
ATOM 924 C CA . LYS A 1 116 ? -19.428 1.246 -13.791 1.00 45.06 116 LYS A CA 1
ATOM 925 C C . LYS A 1 116 ? -18.792 0.283 -14.808 1.00 45.06 116 LYS A C 1
ATOM 927 O O . LYS A 1 116 ? -19.405 0.005 -15.829 1.00 45.06 116 LYS A O 1
ATOM 932 N N . GLU A 1 117 ? -17.695 -0.364 -14.425 1.00 36.16 117 GLU A N 1
ATOM 933 C CA . GLU A 1 117 ? -17.391 -1.720 -14.925 1.00 36.16 117 GLU A CA 1
ATOM 934 C C . GLU A 1 117 ? -16.754 -2.660 -13.885 1.00 36.16 117 GLU A C 1
ATOM 936 O O . GLU A 1 117 ? -16.524 -3.830 -14.160 1.00 36.16 117 GLU A O 1
ATOM 941 N N . ASN A 1 118 ? -16.592 -2.218 -12.633 1.00 38.50 118 ASN A N 1
ATOM 942 C CA . ASN A 1 118 ? -15.950 -3.004 -11.577 1.00 38.50 118 ASN A CA 1
ATOM 943 C C . ASN A 1 118 ? -16.820 -3.049 -10.302 1.00 38.50 118 ASN A C 1
ATOM 945 O O . ASN A 1 118 ? -16.467 -2.579 -9.226 1.00 38.50 118 ASN A O 1
ATOM 949 N N . VAL A 1 119 ? -18.033 -3.598 -10.429 1.00 45.47 119 VAL A N 1
ATOM 950 C CA . VAL A 1 119 ? -19.021 -3.669 -9.326 1.00 45.47 119 VAL A CA 1
ATOM 951 C C . VAL A 1 119 ? -18.582 -4.635 -8.208 1.00 45.47 119 VAL A C 1
ATOM 953 O O . VAL A 1 119 ? -19.051 -4.524 -7.078 1.00 45.47 119 VAL A O 1
ATOM 956 N N . LYS A 1 120 ? -17.643 -5.555 -8.478 1.00 46.81 120 LYS A N 1
ATOM 957 C CA . LYS A 1 120 ? -17.121 -6.491 -7.465 1.00 46.81 120 LYS A CA 1
ATOM 958 C C . LYS A 1 120 ? -16.023 -5.898 -6.574 1.00 46.81 120 LYS A C 1
ATOM 960 O O . LYS A 1 120 ? -15.976 -6.255 -5.406 1.00 46.81 120 LYS A O 1
ATOM 965 N N . THR A 1 121 ? -15.186 -4.990 -7.078 1.00 53.91 121 THR A N 1
ATOM 966 C CA . THR A 1 121 ? -14.061 -4.406 -6.319 1.00 53.91 121 THR A CA 1
ATOM 967 C C . THR A 1 121 ? -14.486 -3.303 -5.350 1.00 53.91 121 THR A C 1
ATOM 969 O O . THR A 1 121 ? -13.816 -3.100 -4.343 1.00 53.91 121 THR A O 1
ATOM 972 N N . ASN A 1 122 ? -15.623 -2.636 -5.582 1.00 65.56 122 ASN A N 1
ATOM 973 C CA . ASN A 1 122 ? -16.059 -1.534 -4.713 1.00 65.56 122 ASN A CA 1
ATOM 974 C C . ASN A 1 122 ? -16.790 -1.996 -3.453 1.00 65.56 122 ASN A C 1
ATOM 976 O O . ASN A 1 122 ? -16.757 -1.289 -2.453 1.00 65.56 122 ASN A O 1
ATOM 980 N N . LYS A 1 123 ? -17.434 -3.169 -3.474 1.00 81.25 123 LYS A N 1
ATOM 981 C CA . LYS A 1 123 ? -18.232 -3.641 -2.332 1.00 81.25 123 LYS A CA 1
ATOM 982 C C . LYS A 1 123 ? -17.363 -3.938 -1.108 1.00 81.25 123 LYS A C 1
ATOM 984 O O . LYS A 1 123 ? -17.776 -3.665 0.019 1.00 81.25 123 LYS A O 1
ATOM 989 N N . ASP A 1 124 ? -16.161 -4.466 -1.326 1.00 84.12 124 ASP A N 1
ATOM 990 C CA . ASP A 1 124 ? -15.209 -4.738 -0.246 1.00 84.12 124 ASP A CA 1
ATOM 991 C C . ASP A 1 124 ? -14.674 -3.431 0.354 1.00 84.12 124 ASP A C 1
ATOM 993 O O . ASP A 1 124 ? -14.645 -3.287 1.575 1.00 84.12 124 ASP A O 1
ATOM 997 N N . GLU A 1 125 ? -14.326 -2.446 -0.482 1.00 87.94 125 GLU A N 1
ATOM 998 C CA . GLU A 1 125 ? -13.929 -1.110 -0.012 1.00 87.94 125 GLU A CA 1
ATOM 999 C C . GLU A 1 125 ? -15.060 -0.407 0.734 1.00 87.94 125 GLU A C 1
ATOM 1001 O O . GLU A 1 125 ? -14.845 0.181 1.791 1.00 87.94 125 GLU A O 1
ATOM 1006 N N . GLU A 1 126 ? -16.279 -0.479 0.204 1.00 91.62 126 GLU A N 1
ATOM 1007 C CA . GLU A 1 126 ? -17.464 0.118 0.812 1.00 91.62 126 GLU A CA 1
ATOM 1008 C C . GLU A 1 126 ? -17.752 -0.531 2.169 1.00 91.62 126 GLU A C 1
ATOM 1010 O O . GLU A 1 126 ? -18.047 0.157 3.142 1.00 91.62 126 GLU A O 1
ATOM 1015 N N . SER A 1 127 ? -17.582 -1.851 2.272 1.00 93.00 127 SER A N 1
ATOM 1016 C CA . SER A 1 127 ? -17.697 -2.584 3.537 1.00 93.00 127 SER A CA 1
ATOM 1017 C C . SER A 1 127 ? -16.640 -2.140 4.550 1.00 93.00 127 SER A C 1
ATOM 1019 O O . SER A 1 127 ? -16.956 -1.989 5.729 1.00 93.00 127 SER A O 1
ATOM 1021 N N . LEU A 1 128 ? -15.406 -1.877 4.109 1.00 94.75 128 LEU A N 1
ATOM 1022 C CA . LEU A 1 128 ? -14.344 -1.344 4.968 1.00 94.75 128 LEU A CA 1
ATOM 1023 C C . LEU A 1 128 ? -14.627 0.097 5.408 1.00 94.75 128 LEU A C 1
ATOM 1025 O O . LEU A 1 128 ? -14.449 0.413 6.583 1.00 94.75 128 LEU A O 1
ATOM 1029 N N . LEU A 1 129 ? -15.111 0.959 4.512 1.00 95.25 129 LEU A N 1
ATOM 1030 C CA . LEU A 1 129 ? -15.515 2.321 4.862 1.00 95.25 129 LEU A CA 1
ATOM 1031 C C . LEU A 1 129 ? -16.683 2.318 5.856 1.00 95.25 129 LEU A C 1
ATOM 1033 O O . LEU A 1 129 ? -16.634 3.001 6.880 1.00 95.25 129 LEU A O 1
ATOM 1037 N N . ASN A 1 130 ? -17.697 1.492 5.604 1.00 95.69 130 ASN A N 1
ATOM 1038 C CA . ASN A 1 130 ? -18.824 1.304 6.510 1.00 95.69 130 ASN A CA 1
ATOM 1039 C C . ASN A 1 130 ? -18.367 0.761 7.866 1.00 95.69 130 ASN A C 1
ATOM 1041 O O . ASN A 1 130 ? -18.847 1.222 8.899 1.00 95.69 130 ASN A O 1
ATOM 1045 N N . TYR A 1 131 ? -17.413 -0.173 7.887 1.00 96.94 131 TYR A N 1
ATOM 1046 C CA . TYR A 1 131 ? -16.808 -0.653 9.125 1.00 96.94 131 TYR A CA 1
ATOM 1047 C C . TYR A 1 131 ? -16.149 0.485 9.915 1.00 96.94 131 TYR A C 1
ATOM 1049 O O . TYR A 1 131 ? -16.389 0.603 11.115 1.00 96.94 131 TYR A O 1
ATOM 1057 N N . ILE A 1 132 ? -15.376 1.358 9.253 1.00 96.88 132 ILE A N 1
ATOM 1058 C CA . ILE A 1 132 ? -14.741 2.512 9.907 1.00 96.88 132 ILE A CA 1
ATOM 1059 C C . ILE A 1 132 ? -15.805 3.389 10.568 1.00 96.88 132 ILE A C 1
ATOM 1061 O O . ILE A 1 132 ? -15.741 3.617 11.777 1.00 96.88 132 ILE A O 1
ATOM 1065 N N . LYS A 1 133 ? -16.800 3.835 9.794 1.00 95.44 133 LYS A N 1
ATOM 1066 C CA . LYS A 1 133 ? -17.809 4.813 10.239 1.00 95.44 133 LYS A CA 1
ATOM 1067 C C . LYS A 1 133 ? -18.752 4.261 11.309 1.00 95.44 133 LYS A C 1
ATOM 1069 O O . LYS A 1 133 ? -19.218 5.011 12.163 1.00 95.44 133 LYS A O 1
ATOM 1074 N N . ASN A 1 134 ? -18.998 2.952 11.296 1.00 95.44 134 ASN A N 1
ATOM 1075 C CA . ASN A 1 134 ? -19.845 2.284 12.284 1.00 95.44 134 ASN A CA 1
ATOM 1076 C C . ASN A 1 134 ? -19.071 1.752 13.499 1.00 95.44 134 ASN A C 1
ATOM 1078 O O . ASN A 1 134 ? -19.687 1.228 14.426 1.00 95.44 134 ASN A O 1
ATOM 1082 N N . SER A 1 135 ? -17.741 1.873 13.527 1.00 95.81 135 SER A N 1
ATOM 1083 C CA . SER A 1 135 ? -16.953 1.425 14.674 1.00 95.81 135 SER A CA 1
ATOM 1084 C C . SER A 1 135 ? -17.233 2.277 15.918 1.00 95.81 135 SER A C 1
ATOM 1086 O O . SER A 1 135 ? -17.378 3.500 15.840 1.00 95.81 135 SER A O 1
ATOM 1088 N N . GLN A 1 136 ? -17.252 1.637 17.092 1.00 92.50 136 GLN A N 1
ATOM 1089 C CA . GLN A 1 136 ? -17.405 2.335 18.376 1.00 92.50 136 GLN A CA 1
ATOM 1090 C C . GLN A 1 136 ? -16.335 3.416 18.555 1.00 92.50 136 GLN A C 1
ATOM 1092 O O . GLN A 1 136 ? -16.630 4.513 19.020 1.00 92.50 136 GLN A O 1
ATOM 1097 N N . LEU A 1 137 ? -15.107 3.131 18.113 1.00 93.75 137 LEU A N 1
ATOM 1098 C CA . LEU A 1 137 ? -13.988 4.053 18.226 1.00 93.75 137 LEU A CA 1
ATOM 1099 C C . LEU A 1 137 ? -14.179 5.322 17.379 1.00 93.75 137 LEU A C 1
ATOM 1101 O O . LEU A 1 137 ? -13.886 6.422 17.846 1.00 93.75 137 LEU A O 1
ATOM 1105 N N . PHE A 1 138 ? -14.720 5.194 16.163 1.00 94.31 138 PHE A N 1
ATOM 1106 C CA . PHE A 1 138 ? -15.060 6.343 15.318 1.00 94.31 138 PHE A CA 1
ATOM 1107 C C . PHE A 1 138 ? -16.162 7.202 15.946 1.00 94.31 138 PHE A C 1
ATOM 1109 O O . PHE A 1 138 ? -16.058 8.431 15.974 1.00 94.31 138 PHE A O 1
ATOM 1116 N N . GLN A 1 139 ? -17.192 6.561 16.506 1.00 91.19 139 GLN A N 1
ATOM 1117 C CA . GLN A 1 139 ? -18.293 7.254 17.175 1.00 91.19 139 GLN A CA 1
ATOM 1118 C C . GLN A 1 139 ? -17.826 7.978 18.441 1.00 91.19 139 GLN A C 1
ATOM 1120 O O . GLN A 1 139 ? -18.166 9.147 18.625 1.00 91.19 139 GLN A O 1
ATOM 1125 N N . LYS A 1 140 ? -17.011 7.318 19.275 1.00 90.75 140 LYS A N 1
ATOM 1126 C CA . LYS A 1 140 ? -16.408 7.898 20.482 1.00 90.75 140 LYS A CA 1
ATOM 1127 C C . LYS A 1 140 ? -15.593 9.135 20.136 1.00 90.75 140 LYS A C 1
ATOM 1129 O O . LYS A 1 140 ? -15.869 10.205 20.652 1.00 90.75 140 LYS A O 1
ATOM 1134 N N . MET A 1 141 ? -14.673 9.035 19.179 1.00 86.94 141 MET A N 1
ATOM 1135 C CA . MET A 1 141 ? -13.799 10.157 18.827 1.00 86.94 141 MET A CA 1
ATOM 1136 C C . MET A 1 141 ? -14.534 11.319 18.133 1.00 86.94 141 MET A C 1
ATOM 1138 O O . MET A 1 141 ? -14.016 12.435 18.082 1.00 86.94 141 MET A O 1
ATOM 1142 N N . SER A 1 142 ? -15.725 11.059 17.584 1.00 82.88 142 SER A N 1
ATOM 1143 C CA . SER A 1 142 ? -16.602 12.085 17.007 1.00 82.88 142 SER A CA 1
ATOM 1144 C C . SER A 1 142 ? -17.462 12.796 18.057 1.00 82.88 142 SER A C 1
ATOM 1146 O O . SER A 1 142 ? -17.741 13.981 17.900 1.00 82.88 142 SER A O 1
ATOM 1148 N N . LYS A 1 143 ? -17.893 12.089 19.112 1.00 85.69 143 LYS A N 1
ATOM 1149 C CA . LYS A 1 143 ? -18.806 12.612 20.147 1.00 85.69 143 LYS A CA 1
ATOM 1150 C C . LYS A 1 143 ? -18.096 13.114 21.407 1.00 85.69 143 LYS A C 1
ATOM 1152 O O . LYS A 1 143 ? -18.559 14.078 22.002 1.00 85.69 143 LYS A O 1
ATOM 1157 N N . HIS A 1 144 ? -16.995 12.467 21.771 1.00 82.12 144 HIS A N 1
ATOM 1158 C CA . HIS A 1 144 ? -16.223 12.666 22.999 1.00 82.12 144 HIS A CA 1
ATOM 1159 C C . HIS A 1 144 ? -14.717 12.722 22.678 1.00 82.12 144 HIS A C 1
ATOM 1161 O O . HIS A 1 144 ? -13.957 11.832 23.067 1.00 82.12 144 HIS A O 1
ATOM 1167 N N . PRO A 1 145 ? -14.251 13.707 21.885 1.00 76.56 145 PRO A N 1
ATOM 1168 C CA . PRO A 1 145 ? -12.845 13.814 21.476 1.00 76.56 145 PRO A CA 1
ATOM 1169 C C . PRO A 1 145 ? -11.860 14.018 22.641 1.00 76.56 145 PRO A C 1
ATOM 1171 O O . PRO A 1 145 ? -10.660 13.812 22.465 1.00 76.56 145 PRO A O 1
ATOM 1174 N N . GLU A 1 146 ? -12.352 14.453 23.799 1.00 77.44 146 GLU A N 1
ATOM 1175 C CA . GLU A 1 146 ? -11.624 14.578 25.061 1.00 77.44 146 GLU A CA 1
ATOM 1176 C C . GLU A 1 146 ? -11.281 13.227 25.696 1.00 77.44 146 GLU A C 1
ATOM 1178 O O . GLU A 1 146 ? -10.304 13.126 26.441 1.00 77.44 146 GLU A O 1
ATOM 1183 N N . GLU A 1 147 ? -12.056 12.184 25.395 1.00 79.06 147 GLU A N 1
ATOM 1184 C CA . GLU A 1 147 ? -11.787 10.850 25.903 1.00 79.06 147 GLU A CA 1
ATOM 1185 C C . GLU A 1 147 ? -10.606 10.238 25.148 1.00 79.06 147 GLU A C 1
ATOM 1187 O O . GLU A 1 147 ? -10.620 10.061 23.926 1.00 79.06 147 GLU A O 1
ATOM 1192 N N . GLY A 1 148 ? -9.559 9.889 25.897 1.00 82.19 148 GLY A N 1
ATOM 1193 C CA . GLY A 1 148 ? -8.410 9.177 25.354 1.00 82.19 148 GLY A CA 1
ATOM 1194 C C . GLY A 1 148 ? -8.807 7.845 24.710 1.00 82.19 148 GLY A C 1
ATOM 1195 O O . GLY A 1 148 ? -9.813 7.220 25.062 1.00 82.19 148 GLY A O 1
ATOM 1196 N N . ILE A 1 149 ? -7.977 7.399 23.769 1.00 89.56 149 ILE A N 1
ATOM 1197 C CA . ILE A 1 149 ? -8.123 6.106 23.097 1.00 89.56 149 ILE A CA 1
ATOM 1198 C C . ILE A 1 149 ? -7.081 5.154 23.670 1.00 89.56 149 ILE A C 1
ATOM 1200 O O . ILE A 1 149 ? -5.893 5.485 23.689 1.00 89.56 149 ILE A O 1
ATOM 1204 N N . SER A 1 150 ? -7.511 3.979 24.122 1.00 92.69 150 SER A N 1
ATOM 1205 C CA . SER A 1 150 ? -6.610 2.945 24.628 1.00 92.69 150 SER A CA 1
ATOM 1206 C C . SER A 1 150 ? -5.991 2.110 23.499 1.00 92.69 150 SER A C 1
ATOM 1208 O O . SER A 1 150 ? -6.494 2.050 22.374 1.00 92.69 150 SER A O 1
ATOM 1210 N N . GLU A 1 151 ? -4.879 1.430 23.798 1.00 93.44 151 GLU A N 1
ATOM 1211 C CA . GLU A 1 151 ? -4.277 0.457 22.874 1.00 93.44 151 GLU A CA 1
ATOM 1212 C C . GLU A 1 151 ? -5.244 -0.701 22.559 1.00 93.44 151 GLU A C 1
ATOM 1214 O O . GLU A 1 151 ? -5.303 -1.146 21.412 1.00 93.44 151 GLU A O 1
ATOM 1219 N N . ASP A 1 152 ? -6.051 -1.133 23.532 1.00 93.44 152 ASP A N 1
ATOM 1220 C CA . ASP A 1 152 ? -7.032 -2.210 23.356 1.00 93.44 152 ASP A CA 1
ATOM 1221 C C . ASP A 1 152 ? -8.164 -1.808 22.408 1.00 93.44 152 ASP A C 1
ATOM 1223 O O . ASP A 1 152 ? -8.555 -2.590 21.538 1.00 93.44 152 ASP A O 1
ATOM 1227 N N . GLU A 1 153 ? -8.653 -0.569 22.515 1.00 94.50 153 GLU A N 1
ATOM 1228 C CA . GLU A 1 153 ? -9.644 -0.017 21.588 1.00 94.50 153 GLU A CA 1
ATOM 1229 C C . GLU A 1 153 ? -9.082 0.042 20.162 1.00 94.50 153 GLU A C 1
ATOM 1231 O O . GLU A 1 153 ? -9.754 -0.354 19.205 1.00 94.50 153 GLU A O 1
ATOM 1236 N N . PHE A 1 154 ? -7.827 0.475 20.006 1.00 95.50 154 PHE A N 1
ATOM 1237 C CA . PHE A 1 154 ? -7.161 0.520 18.705 1.00 95.50 154 PHE A CA 1
ATOM 1238 C C . PHE A 1 154 ? -6.956 -0.876 18.099 1.00 95.50 154 PHE A C 1
ATOM 1240 O O . PHE A 1 154 ? -7.229 -1.085 16.916 1.00 95.50 154 PHE A O 1
ATOM 1247 N N . ARG A 1 155 ? -6.511 -1.858 18.890 1.00 95.00 155 ARG A N 1
ATOM 1248 C CA . ARG A 1 155 ? -6.333 -3.247 18.427 1.00 95.00 155 ARG A CA 1
ATOM 1249 C C . ARG A 1 155 ? -7.658 -3.907 18.069 1.00 95.00 155 ARG A C 1
ATOM 1251 O O . ARG A 1 155 ? -7.742 -4.568 17.034 1.00 95.00 155 ARG A O 1
ATOM 1258 N N . SER A 1 156 ? -8.698 -3.657 18.861 1.00 95.00 156 SER A N 1
ATOM 1259 C CA . SER A 1 156 ? -10.060 -4.115 18.576 1.00 95.00 156 SER A CA 1
ATOM 1260 C C . SER A 1 156 ? -10.581 -3.522 17.265 1.00 95.00 156 SER A C 1
ATOM 1262 O O . SER A 1 156 ? -11.126 -4.246 16.433 1.00 95.00 156 SER A O 1
ATOM 1264 N N . PHE A 1 157 ? -10.327 -2.232 17.023 1.00 96.75 157 PHE A N 1
ATOM 1265 C CA . PHE A 1 157 ? -10.637 -1.564 15.756 1.00 96.75 157 PHE A CA 1
ATOM 1266 C C . PHE A 1 157 ? -9.852 -2.130 14.556 1.00 96.75 157 PHE A C 1
ATOM 1268 O O . PHE A 1 157 ? -10.336 -2.132 13.429 1.00 96.75 157 PHE A O 1
ATOM 1275 N N . LEU A 1 158 ? -8.638 -2.636 14.761 1.00 95.88 158 LEU A N 1
ATOM 1276 C CA . LEU A 1 158 ? -7.890 -3.317 13.699 1.00 95.88 158 LEU A CA 1
ATOM 1277 C C . LEU A 1 158 ? -8.257 -4.798 13.538 1.00 95.88 158 LEU A C 1
ATOM 1279 O O . LEU A 1 158 ? -7.784 -5.429 12.588 1.00 95.88 158 LEU A O 1
ATOM 1283 N N . GLN A 1 159 ? -9.084 -5.345 14.436 1.00 95.19 159 GLN A N 1
ATOM 1284 C CA . GLN A 1 159 ? -9.419 -6.769 14.525 1.00 95.19 159 GLN A CA 1
ATOM 1285 C C . GLN A 1 159 ? -8.165 -7.651 14.625 1.00 95.19 159 GLN A C 1
ATOM 1287 O O . GLN A 1 159 ? -8.002 -8.634 13.899 1.00 95.19 159 GLN A O 1
ATOM 1292 N N . VAL A 1 160 ? -7.238 -7.266 15.504 1.00 94.56 160 VAL A N 1
ATOM 1293 C CA . VAL A 1 160 ? -5.987 -7.996 15.746 1.00 94.56 160 VAL A CA 1
ATOM 1294 C C . VAL A 1 160 ? -5.857 -8.396 17.210 1.00 94.56 160 VAL A C 1
ATOM 1296 O O . VAL A 1 160 ? -6.329 -7.687 18.096 1.00 94.56 160 VAL A O 1
ATOM 1299 N N . SER A 1 161 ? -5.179 -9.518 17.467 1.00 92.31 161 SER A N 1
ATOM 1300 C CA . SER A 1 161 ? -4.825 -9.911 18.832 1.00 92.31 161 SER A CA 1
ATOM 1301 C C . SER A 1 161 ? -3.716 -9.020 19.403 1.00 92.31 161 SER A C 1
ATOM 1303 O O . SER A 1 161 ? -3.071 -8.234 18.693 1.00 92.31 161 SER A O 1
ATOM 1305 N N . TYR A 1 162 ? -3.467 -9.149 20.703 1.00 90.12 162 TYR A N 1
ATOM 1306 C CA . TYR A 1 162 ? -2.416 -8.397 21.382 1.00 90.12 162 TYR A CA 1
ATOM 1307 C C . TYR A 1 162 ? -1.007 -8.801 20.901 1.00 90.12 162 TYR A C 1
ATOM 1309 O O . TYR A 1 162 ? -0.121 -7.961 20.746 1.00 90.12 162 TYR A O 1
ATOM 1317 N N . GLU A 1 163 ? -0.830 -10.073 20.540 1.00 89.88 163 GLU A N 1
ATOM 1318 C CA . GLU A 1 163 ? 0.410 -10.675 20.030 1.00 89.88 163 GLU A CA 1
ATOM 1319 C C . GLU A 1 163 ? 0.671 -10.363 18.549 1.00 89.88 163 GLU A C 1
ATOM 1321 O O . GLU A 1 163 ? 1.716 -10.732 18.001 1.00 89.88 163 GLU A O 1
ATOM 1326 N N . ALA A 1 164 ? -0.271 -9.702 17.869 1.00 90.69 164 ALA A N 1
ATOM 1327 C CA . ALA A 1 164 ? -0.119 -9.358 16.466 1.00 90.69 164 ALA A CA 1
ATOM 1328 C C . ALA A 1 164 ? 1.137 -8.505 16.243 1.00 90.69 164 ALA A C 1
ATOM 1330 O O . ALA A 1 164 ? 1.364 -7.480 16.892 1.00 90.69 164 ALA A O 1
ATOM 1331 N N . LYS A 1 165 ? 1.958 -8.932 15.278 1.00 91.56 165 LYS A N 1
ATOM 1332 C CA . LYS A 1 165 ? 3.194 -8.235 14.906 1.00 91.56 165 LYS A CA 1
ATOM 1333 C C . LYS A 1 165 ? 2.873 -6.840 14.348 1.00 91.56 165 LYS A C 1
ATOM 1335 O O . LYS A 1 165 ? 1.864 -6.697 13.653 1.00 91.56 165 LYS A O 1
ATOM 1340 N N . PRO A 1 166 ? 3.777 -5.849 14.489 1.00 90.94 166 PRO A N 1
ATOM 1341 C CA . PRO A 1 166 ? 3.562 -4.508 13.942 1.00 90.94 166 PRO A CA 1
ATOM 1342 C C . PRO A 1 166 ? 3.249 -4.478 12.443 1.00 90.94 166 PRO A C 1
ATOM 1344 O O . PRO A 1 166 ? 2.484 -3.637 11.979 1.00 90.94 166 PRO A O 1
ATOM 1347 N N . SER A 1 167 ? 3.793 -5.430 11.676 1.00 84.44 167 SER A N 1
ATOM 1348 C CA . SER A 1 167 ? 3.496 -5.583 10.249 1.00 84.44 167 SER A CA 1
ATOM 1349 C C . SER A 1 167 ? 2.037 -5.946 9.976 1.00 84.44 167 SER A C 1
ATOM 1351 O O . SER A 1 167 ? 1.470 -5.461 8.999 1.00 84.44 167 SER A O 1
ATOM 1353 N N . VAL A 1 168 ? 1.419 -6.761 10.835 1.00 89.75 168 VAL A N 1
ATOM 1354 C CA . VAL A 1 168 ? 0.004 -7.138 10.730 1.00 89.75 168 VAL A CA 1
ATOM 1355 C C . VAL A 1 168 ? -0.868 -5.930 11.055 1.0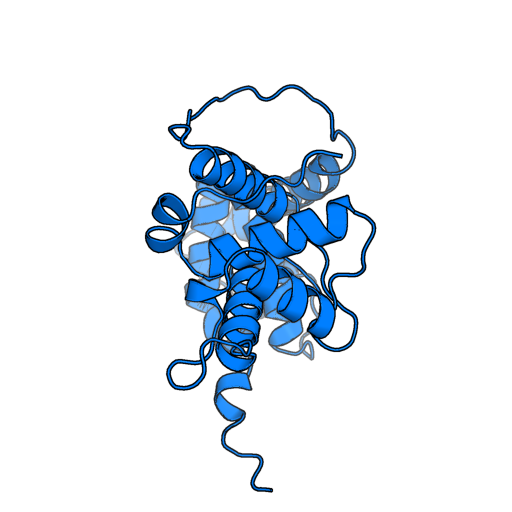0 89.75 168 VAL A C 1
ATOM 1357 O O . VAL A 1 168 ? -1.741 -5.591 10.259 1.00 89.75 168 VAL A O 1
ATOM 1360 N N . CYS A 1 169 ? -0.575 -5.226 12.154 1.00 92.75 169 CYS A N 1
ATOM 1361 C CA . CYS A 1 169 ? -1.274 -3.995 12.529 1.00 92.75 169 CYS A CA 1
ATOM 1362 C C . CYS A 1 169 ? -1.202 -2.952 11.406 1.00 92.75 169 CYS A C 1
ATOM 1364 O O . CYS A 1 169 ? -2.229 -2.439 10.967 1.00 92.75 169 CYS A O 1
ATOM 1366 N N . LYS A 1 170 ? 0.003 -2.706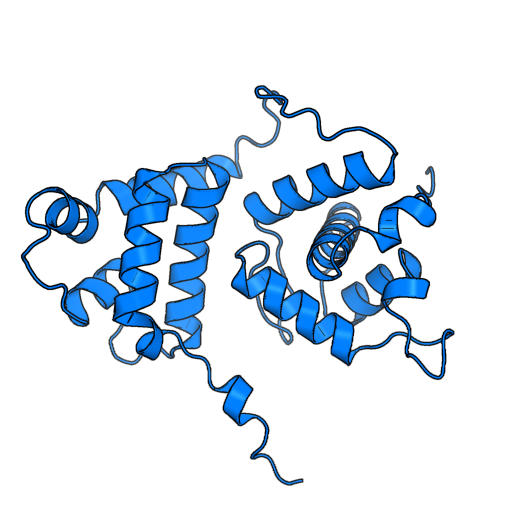 10.873 1.00 90.44 170 LYS A N 1
ATOM 1367 C CA . LYS A 1 170 ? 0.227 -1.784 9.753 1.00 90.44 170 LYS A CA 1
ATOM 1368 C C . LYS A 1 170 ? -0.560 -2.198 8.514 1.00 90.44 170 LYS A C 1
ATOM 1370 O O . LYS A 1 170 ? -1.230 -1.367 7.916 1.00 90.44 170 LYS A O 1
ATOM 1375 N N . SER A 1 171 ? -0.518 -3.477 8.139 1.00 86.50 171 SER A N 1
ATOM 1376 C CA . SER A 1 171 ? -1.243 -3.965 6.964 1.00 86.50 171 SER A CA 1
ATOM 1377 C C . SER A 1 171 ? -2.759 -3.806 7.108 1.00 86.50 171 SER A C 1
ATOM 1379 O O . SER A 1 171 ? -3.416 -3.419 6.145 1.00 86.50 171 SER A O 1
ATOM 1381 N N . ARG A 1 172 ? -3.323 -4.098 8.288 1.00 92.19 172 ARG A N 1
ATOM 1382 C CA . ARG A 1 172 ? -4.757 -3.915 8.566 1.00 92.19 172 ARG A CA 1
ATOM 1383 C C . ARG A 1 172 ? -5.142 -2.441 8.516 1.00 92.19 172 ARG A C 1
ATOM 1385 O O . ARG A 1 172 ? -6.120 -2.084 7.866 1.00 92.19 172 ARG A O 1
ATOM 1392 N N . PHE A 1 173 ? -4.332 -1.590 9.136 1.00 95.19 173 PHE A N 1
ATOM 1393 C CA . PHE A 1 173 ? -4.551 -0.152 9.153 1.00 95.19 173 PHE A CA 1
ATOM 1394 C C . PHE A 1 173 ? -4.499 0.460 7.745 1.00 95.19 173 PHE A C 1
ATOM 1396 O O . PHE A 1 173 ? -5.412 1.184 7.355 1.00 95.19 173 PHE A O 1
ATOM 1403 N N . GLU A 1 174 ? -3.473 0.145 6.949 1.00 91.56 174 GLU A N 1
ATOM 1404 C CA . GLU A 1 174 ? -3.350 0.685 5.588 1.00 91.56 174 GLU A CA 1
ATOM 1405 C C . GLU A 1 174 ? -4.458 0.160 4.660 1.00 91.56 174 GLU A C 1
ATOM 1407 O O . GLU A 1 174 ? -4.878 0.875 3.755 1.00 91.56 174 GLU A O 1
ATOM 1412 N N . ARG A 1 175 ? -5.016 -1.035 4.913 1.00 91.50 175 ARG A N 1
ATOM 1413 C CA . ARG A 1 175 ? -6.191 -1.535 4.180 1.00 91.50 175 ARG A CA 1
ATOM 1414 C C . ARG A 1 175 ? -7.433 -0.673 4.421 1.00 91.50 175 ARG A C 1
ATOM 1416 O O . ARG A 1 175 ? -8.135 -0.365 3.461 1.00 91.50 175 ARG A O 1
ATOM 1423 N N . LEU A 1 176 ? -7.681 -0.286 5.674 1.00 95.12 176 LEU A N 1
ATOM 1424 C CA . LEU A 1 176 ? -8.772 0.619 6.056 1.00 95.12 176 LEU A CA 1
ATOM 1425 C C . LEU A 1 176 ? -8.546 2.029 5.494 1.00 95.12 176 LEU A C 1
ATOM 1427 O O . LEU A 1 176 ? -9.461 2.643 4.950 1.00 95.12 176 LEU A O 1
ATOM 1431 N N . LYS A 1 177 ? -7.309 2.528 5.571 1.00 94.94 177 LYS A N 1
ATOM 1432 C CA . LYS A 1 177 ? -6.939 3.843 5.034 1.00 94.94 177 LYS A CA 1
ATOM 1433 C C . LYS A 1 177 ? -7.097 3.920 3.522 1.00 94.94 177 LYS A C 1
ATOM 1435 O O . LYS A 1 177 ? -7.656 4.895 3.034 1.00 94.94 177 LYS A O 1
ATOM 1440 N N . SER A 1 178 ? -6.682 2.874 2.812 1.00 91.06 178 SER A N 1
ATOM 1441 C CA . SER A 1 178 ? -6.841 2.763 1.363 1.00 91.06 178 SER A CA 1
ATOM 1442 C C . SER A 1 178 ? -8.312 2.855 0.939 1.00 91.06 178 SER A C 1
ATOM 1444 O O . SER A 1 178 ? -8.628 3.595 0.012 1.00 91.06 178 SER A O 1
ATOM 1446 N N . ALA A 1 179 ? -9.223 2.210 1.679 1.00 92.88 179 ALA A N 1
ATOM 1447 C CA . ALA A 1 179 ? -10.665 2.299 1.435 1.00 92.88 179 ALA A CA 1
ATOM 1448 C C . ALA A 1 179 ? -11.200 3.732 1.595 1.00 92.88 179 ALA A C 1
ATOM 1450 O O . ALA A 1 179 ? -11.903 4.248 0.727 1.00 92.88 179 ALA A O 1
ATOM 1451 N N . ALA A 1 180 ? -10.832 4.403 2.691 1.00 94.81 180 ALA A N 1
ATOM 1452 C CA . ALA A 1 180 ? -11.247 5.781 2.946 1.00 94.81 180 ALA A CA 1
ATOM 1453 C C . ALA A 1 180 ? -10.697 6.761 1.893 1.00 94.81 180 ALA A C 1
ATOM 1455 O O . ALA A 1 180 ? -11.409 7.662 1.457 1.00 94.81 180 ALA A O 1
ATOM 1456 N N . GLU A 1 181 ? -9.449 6.569 1.454 1.00 92.75 181 GLU A N 1
ATOM 1457 C CA . GLU A 1 181 ? -8.818 7.371 0.400 1.00 92.75 181 GLU A CA 1
ATOM 1458 C C . GLU A 1 181 ? -9.415 7.096 -0.984 1.00 92.75 181 GLU A C 1
ATOM 1460 O O . GLU A 1 181 ? -9.577 8.030 -1.767 1.00 92.75 181 GLU A O 1
ATOM 1465 N N . TYR A 1 182 ? -9.796 5.849 -1.275 1.00 90.81 182 TYR A N 1
ATOM 1466 C CA . TYR A 1 182 ? -10.455 5.478 -2.527 1.00 90.81 182 TYR A CA 1
ATOM 1467 C C . TYR A 1 182 ? -11.762 6.256 -2.737 1.00 90.81 182 TYR A C 1
ATOM 1469 O O . TYR A 1 182 ? -11.975 6.812 -3.818 1.00 90.81 182 TYR A O 1
ATOM 1477 N N . PHE A 1 183 ? -12.588 6.347 -1.689 1.00 91.81 183 PHE A N 1
ATOM 1478 C CA . PHE A 1 183 ? -13.850 7.098 -1.690 1.00 91.81 183 PHE A CA 1
ATOM 1479 C C . PHE A 1 183 ? -13.710 8.581 -1.332 1.00 91.81 183 PHE A C 1
ATOM 1481 O O . PHE A 1 183 ? -14.710 9.293 -1.311 1.00 91.81 183 PHE A O 1
ATOM 1488 N N . GLU A 1 184 ? -12.497 9.054 -1.041 1.00 91.94 184 GLU A N 1
ATOM 1489 C CA . GLU A 1 184 ? -12.231 10.444 -0.653 1.00 91.94 184 GLU A CA 1
ATOM 1490 C C . GLU A 1 184 ? -13.047 10.906 0.584 1.00 91.94 184 GLU A C 1
ATOM 1492 O O . GLU A 1 184 ? -13.347 12.093 0.744 1.00 91.94 184 GLU A O 1
ATOM 1497 N N . ASP A 1 185 ? -13.385 9.983 1.500 1.00 95.38 185 ASP A N 1
ATOM 1498 C CA . ASP A 1 185 ? -14.160 10.281 2.716 1.00 95.38 185 ASP A CA 1
ATOM 1499 C C . ASP A 1 185 ? -13.279 11.017 3.742 1.00 95.38 185 ASP A C 1
ATOM 1501 O O . ASP A 1 185 ? -12.471 10.434 4.474 1.00 95.38 185 ASP A O 1
ATOM 1505 N N . LYS A 1 186 ? -13.419 12.347 3.780 1.00 95.19 186 LYS A N 1
ATOM 1506 C CA . LYS A 1 186 ? -12.575 13.243 4.587 1.00 95.19 186 LYS A CA 1
ATOM 1507 C C . LYS A 1 186 ? -12.659 12.972 6.088 1.00 95.19 186 LYS A C 1
ATOM 1509 O O . LYS A 1 186 ? -11.661 13.166 6.789 1.00 95.19 186 LYS A O 1
ATOM 1514 N N . GLU A 1 187 ? -13.814 12.544 6.589 1.00 94.25 187 GLU A N 1
ATOM 1515 C CA . GLU A 1 187 ? -14.011 12.261 8.012 1.00 94.25 187 GLU A CA 1
ATOM 1516 C C . GLU A 1 187 ? -13.260 10.992 8.408 1.00 94.25 187 GLU A C 1
ATOM 1518 O O . GLU A 1 187 ? -12.451 11.020 9.340 1.00 94.25 187 GLU A O 1
ATOM 1523 N N . ALA A 1 188 ? -13.438 9.911 7.643 1.00 95.44 188 ALA A N 1
ATOM 1524 C CA . ALA A 1 188 ? -12.727 8.654 7.844 1.00 95.44 188 ALA A CA 1
ATOM 1525 C C . ALA A 1 188 ? -11.207 8.833 7.700 1.00 95.44 188 ALA A C 1
ATOM 1527 O O . ALA A 1 188 ? -10.444 8.361 8.547 1.00 95.44 188 ALA A O 1
ATOM 1528 N N . ILE A 1 189 ? -10.751 9.582 6.689 1.00 96.06 189 ILE A N 1
ATOM 1529 C CA . ILE A 1 189 ? -9.327 9.901 6.499 1.00 96.06 189 ILE A CA 1
ATOM 1530 C C . ILE A 1 189 ? -8.777 10.672 7.708 1.00 96.06 189 ILE A C 1
ATOM 1532 O O . ILE A 1 189 ? -7.703 10.349 8.223 1.00 96.06 189 ILE A O 1
ATOM 1536 N N . THR A 1 190 ? -9.501 11.685 8.191 1.00 94.94 190 THR A N 1
ATOM 1537 C CA . THR A 1 190 ? -9.083 12.484 9.354 1.00 94.94 190 THR A CA 1
ATOM 1538 C C . THR A 1 190 ? -9.011 11.631 10.618 1.00 94.94 190 THR A C 1
ATOM 1540 O O . THR A 1 190 ? -8.038 11.729 11.371 1.00 94.94 190 THR A O 1
ATOM 1543 N N . PHE A 1 191 ? -10.005 10.769 10.830 1.00 95.25 191 PHE A N 1
ATOM 1544 C CA . PHE A 1 191 ? -10.043 9.822 11.938 1.00 95.25 191 PHE A CA 1
ATOM 1545 C C . PHE A 1 191 ? -8.837 8.879 11.923 1.00 95.25 191 PHE A C 1
ATOM 1547 O O . PHE A 1 191 ? -8.074 8.826 12.891 1.00 95.25 191 PHE A O 1
ATOM 1554 N N . LEU A 1 192 ? -8.600 8.202 10.799 1.00 95.81 192 LEU A N 1
ATOM 1555 C CA . LEU A 1 192 ? -7.485 7.271 10.659 1.00 95.81 192 LEU A CA 1
ATOM 1556 C C . LEU A 1 192 ? -6.139 7.982 10.838 1.00 95.81 192 LEU A C 1
ATOM 1558 O O . LEU A 1 192 ? -5.263 7.479 11.538 1.00 95.81 192 LEU A O 1
ATOM 1562 N N . ASN A 1 193 ? -5.966 9.186 10.290 1.00 94.56 193 ASN A N 1
ATOM 1563 C CA . ASN A 1 193 ? -4.732 9.952 10.474 1.00 94.56 193 ASN A CA 1
ATOM 1564 C C . ASN A 1 193 ? -4.462 10.308 11.945 1.00 94.56 193 ASN A C 1
ATOM 1566 O O . ASN A 1 193 ? -3.301 10.310 12.362 1.00 94.56 193 ASN A O 1
ATOM 1570 N N . LYS A 1 194 ? -5.501 10.579 12.745 1.00 93.56 194 LYS A N 1
ATOM 1571 C CA . LYS A 1 194 ? -5.355 10.773 14.196 1.00 93.56 194 LYS A CA 1
ATOM 1572 C C . LYS A 1 194 ? -4.910 9.478 14.882 1.00 93.56 194 LYS A C 1
ATOM 1574 O O . LYS A 1 194 ? -3.914 9.505 15.603 1.00 93.56 194 LYS A O 1
ATOM 1579 N N . LEU A 1 195 ? -5.549 8.343 14.581 1.00 94.56 195 LEU A N 1
ATOM 1580 C CA . LEU A 1 195 ? -5.131 7.035 15.106 1.00 94.56 195 LEU A CA 1
ATOM 1581 C C . LEU A 1 195 ? -3.683 6.695 14.734 1.00 94.56 195 LEU A C 1
ATOM 1583 O O . LEU A 1 195 ? -2.918 6.241 15.582 1.00 94.56 195 LEU A O 1
ATOM 1587 N N . LYS A 1 196 ? -3.270 6.974 13.492 1.00 93.75 196 LYS A N 1
ATOM 1588 C CA . LYS A 1 196 ? -1.894 6.742 13.033 1.00 93.75 196 LYS A CA 1
ATOM 1589 C C . LYS A 1 196 ? -0.875 7.506 13.867 1.00 93.75 196 LYS A C 1
ATOM 1591 O O . LYS A 1 196 ? 0.174 6.952 14.176 1.00 93.75 196 LYS A O 1
ATOM 1596 N N . LYS A 1 197 ? -1.173 8.753 14.245 1.00 92.31 197 LYS A N 1
ATOM 1597 C CA . LYS A 1 197 ? -0.292 9.557 15.106 1.00 92.31 197 LYS A CA 1
ATOM 1598 C C . LYS A 1 197 ? -0.191 8.969 16.512 1.00 92.31 197 LYS A C 1
ATOM 1600 O O . LYS A 1 197 ? 0.919 8.835 17.016 1.00 92.31 197 LYS A O 1
ATOM 1605 N N . LEU A 1 198 ? -1.323 8.591 17.107 1.00 92.56 198 LEU A N 1
ATOM 1606 C CA . LEU A 1 198 ? -1.378 8.041 18.466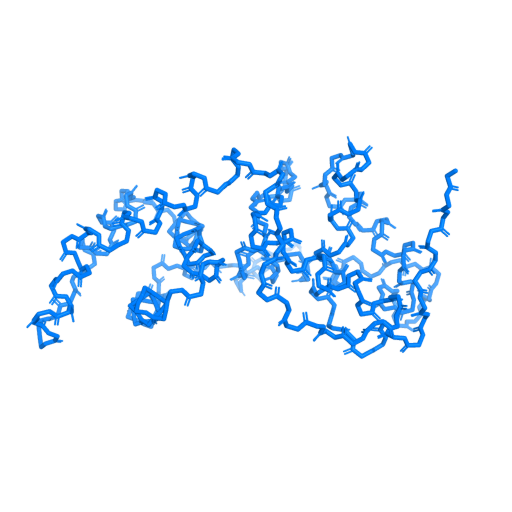 1.00 92.56 198 LEU A CA 1
ATOM 1607 C C . LEU A 1 198 ? -0.684 6.673 18.572 1.00 92.56 198 LEU A C 1
ATOM 1609 O O . LEU A 1 198 ? 0.066 6.426 19.512 1.00 92.56 198 LEU A O 1
ATOM 1613 N N . PHE A 1 199 ? -0.878 5.805 17.577 1.00 94.19 199 PHE A N 1
ATOM 1614 C CA . PHE A 1 199 ? -0.475 4.396 17.641 1.00 94.19 199 PHE A CA 1
ATOM 1615 C C . PHE A 1 199 ? 0.637 4.013 16.661 1.00 94.19 199 PHE A C 1
ATOM 1617 O O . PHE A 1 199 ? 0.845 2.831 16.382 1.00 94.19 199 PHE A O 1
ATOM 1624 N N . ASN A 1 200 ? 1.410 4.985 16.165 1.00 91.06 200 ASN A N 1
ATOM 1625 C CA . ASN A 1 200 ? 2.506 4.731 15.222 1.00 91.06 200 ASN A CA 1
ATOM 1626 C C . ASN A 1 200 ? 3.489 3.660 15.734 1.00 91.06 200 ASN A C 1
ATOM 1628 O O . ASN A 1 200 ? 3.940 2.808 14.969 1.00 91.06 200 ASN A O 1
ATOM 1632 N N . ARG A 1 201 ? 3.775 3.656 17.046 1.00 92.44 201 ARG A N 1
ATOM 1633 C CA . ARG A 1 201 ? 4.651 2.666 17.701 1.00 92.44 201 ARG A CA 1
ATOM 1634 C C . ARG A 1 201 ? 4.197 1.225 17.452 1.00 92.44 201 ARG A C 1
ATOM 1636 O O . ARG A 1 201 ? 5.038 0.360 17.244 1.00 92.44 201 ARG A O 1
ATOM 1643 N N . LEU A 1 202 ? 2.888 0.976 17.429 1.00 90.12 202 LEU A N 1
ATOM 1644 C CA . LEU A 1 202 ? 2.306 -0.361 17.262 1.00 90.12 202 LEU A CA 1
ATOM 1645 C C . LEU A 1 202 ? 2.329 -0.854 15.814 1.00 90.12 202 LEU A C 1
ATOM 1647 O O . LEU A 1 202 ? 2.116 -2.034 15.560 1.00 90.12 202 LEU A O 1
ATOM 1651 N N . MET A 1 203 ? 2.589 0.041 14.862 1.00 90.94 203 MET A N 1
ATOM 1652 C CA . MET A 1 203 ? 2.645 -0.259 13.430 1.00 90.94 203 MET A CA 1
ATOM 1653 C C . MET A 1 203 ? 4.061 -0.142 12.859 1.00 90.94 203 MET A C 1
ATOM 1655 O O . MET A 1 203 ? 4.285 -0.418 11.678 1.00 90.94 203 MET A O 1
ATOM 1659 N N . LYS A 1 204 ? 5.037 0.266 13.676 1.00 86.25 204 LYS A N 1
ATOM 1660 C CA . LYS A 1 204 ? 6.416 0.438 13.234 1.00 86.25 204 LYS A CA 1
ATOM 1661 C C . LYS A 1 204 ? 7.048 -0.930 12.972 1.00 86.25 204 LYS A C 1
ATOM 1663 O O . LYS A 1 204 ? 7.282 -1.716 13.883 1.00 86.25 204 LYS A O 1
ATOM 1668 N N . THR A 1 205 ? 7.327 -1.228 11.707 1.00 71.69 205 THR A N 1
ATOM 1669 C CA . THR A 1 205 ? 8.051 -2.440 11.311 1.00 71.69 205 THR A CA 1
ATOM 1670 C C . THR A 1 205 ? 9.551 -2.174 11.337 1.00 71.69 205 THR A C 1
ATOM 1672 O O . THR A 1 205 ? 10.013 -1.279 10.632 1.00 71.69 205 THR A O 1
ATOM 1675 N N . GLY A 1 206 ? 10.308 -2.980 12.083 1.00 53.22 206 GLY A N 1
ATOM 1676 C CA . GLY A 1 206 ? 11.766 -2.887 12.229 1.00 53.22 206 GLY A CA 1
ATOM 1677 C C . GLY A 1 206 ? 12.585 -3.210 10.972 1.00 53.22 206 GLY A C 1
ATOM 1678 O O . GLY A 1 206 ? 13.697 -3.700 11.085 1.00 53.22 206 GLY A O 1
ATOM 1679 N N . TRP A 1 207 ? 12.096 -2.948 9.754 1.00 43.66 207 TRP A N 1
ATOM 1680 C CA . TRP A 1 207 ? 12.995 -2.955 8.589 1.00 43.66 207 TRP A CA 1
ATOM 1681 C C . TRP A 1 207 ? 13.910 -1.715 8.556 1.00 43.66 207 TRP A C 1
ATOM 1683 O O . TRP A 1 207 ? 14.877 -1.689 7.804 1.00 43.66 207 TRP A O 1
ATOM 1693 N N . GLU A 1 208 ? 13.686 -0.738 9.445 1.00 45.28 208 GLU A N 1
ATOM 1694 C CA . GLU A 1 208 ? 14.724 0.225 9.849 1.00 45.28 208 GLU A CA 1
ATOM 1695 C C . GLU A 1 208 ? 15.856 -0.443 10.672 1.00 45.28 208 GLU A C 1
ATOM 1697 O O . GLU A 1 208 ? 16.987 0.036 10.645 1.00 45.28 208 GLU A O 1
ATOM 1702 N N . ASP A 1 209 ? 15.606 -1.604 11.299 1.00 39.59 209 ASP A N 1
ATOM 1703 C CA . ASP A 1 209 ? 16.579 -2.391 12.084 1.00 39.59 209 ASP A CA 1
ATOM 1704 C C . ASP A 1 209 ? 17.306 -3.468 11.252 1.00 39.59 209 ASP A C 1
ATOM 1706 O O . ASP A 1 209 ? 18.150 -4.212 11.759 1.00 39.59 209 ASP A O 1
ATOM 1710 N N . GLY A 1 210 ? 17.049 -3.530 9.938 1.00 38.97 210 GLY A N 1
ATOM 1711 C CA . GLY A 1 210 ? 17.760 -4.412 9.002 1.00 38.97 210 GLY A CA 1
ATOM 1712 C C . GLY A 1 210 ? 19.269 -4.143 8.897 1.00 38.97 210 GLY A C 1
ATOM 1713 O O . GLY A 1 210 ? 19.981 -4.930 8.282 1.00 38.97 210 GLY A O 1
ATOM 1714 N N . LYS A 1 211 ? 19.773 -3.073 9.531 1.00 39.41 211 LYS A N 1
ATOM 1715 C CA . LYS A 1 211 ? 21.207 -2.772 9.662 1.00 39.41 211 LYS A CA 1
ATOM 1716 C C . LYS A 1 211 ? 21.969 -3.713 10.609 1.00 39.41 211 LYS A C 1
ATOM 1718 O O . LYS A 1 211 ? 23.192 -3.656 10.622 1.00 39.41 211 LYS A O 1
ATOM 1723 N N . ASN A 1 212 ? 21.290 -4.585 11.363 1.00 34.34 212 ASN A N 1
ATOM 1724 C CA . ASN A 1 212 ? 21.934 -5.467 12.349 1.00 34.34 212 ASN A CA 1
ATOM 1725 C C . ASN A 1 212 ? 21.967 -6.960 11.991 1.00 34.34 212 ASN A C 1
ATOM 1727 O O . ASN A 1 212 ? 22.233 -7.792 12.857 1.00 34.34 212 ASN A O 1
ATOM 1731 N N . ARG A 1 213 ? 21.788 -7.333 10.720 1.00 37.72 213 ARG A N 1
ATOM 1732 C CA . ARG A 1 213 ? 22.314 -8.625 10.251 1.00 37.72 213 ARG A CA 1
ATOM 1733 C C . ARG A 1 213 ? 23.712 -8.400 9.695 1.00 37.72 213 ARG A C 1
ATOM 1735 O O . ARG A 1 213 ? 23.879 -8.180 8.501 1.00 37.72 213 ARG A O 1
ATOM 1742 N N . LYS A 1 214 ? 24.696 -8.412 10.599 1.00 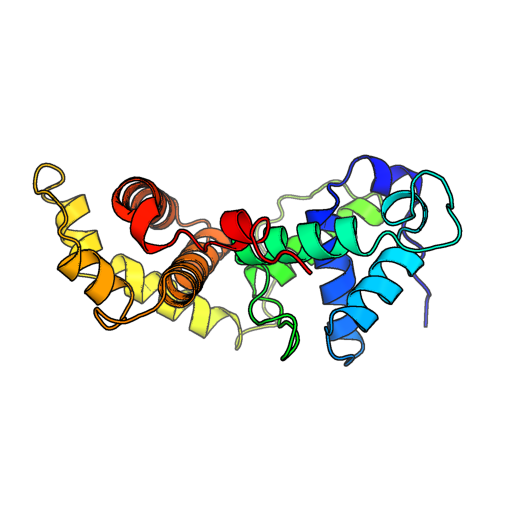36.22 214 LYS A N 1
ATOM 1743 C CA . LYS A 1 214 ? 26.086 -8.685 10.229 1.00 36.22 214 LYS A CA 1
ATOM 1744 C C . LYS A 1 214 ? 26.101 -10.074 9.584 1.00 36.22 214 LYS A C 1
ATOM 1746 O O . LYS A 1 214 ? 25.794 -11.051 10.265 1.00 36.22 214 LYS A O 1
ATOM 1751 N N . TYR A 1 215 ? 26.357 -10.116 8.283 1.00 39.44 215 TYR A N 1
ATOM 1752 C CA . TYR A 1 215 ? 27.002 -11.265 7.659 1.00 39.44 215 TYR A CA 1
ATOM 1753 C C . TYR A 1 215 ? 28.508 -11.078 7.811 1.00 39.44 215 TYR A C 1
ATOM 1755 O O . TYR A 1 215 ? 28.947 -9.906 7.718 1.00 39.44 215 TYR A O 1
#

Organism: NCBI:txid2268181

Secondary structure (DSSP, 8-state):
-------HHHHTTS-HHHHHHHHHHHHHHTT--B-HHHHHHHHHHH-HHHHB-SS-TTSB-HHHHHHHHHHHHHTTSEEEETTTEEEE-HHHHHHHHHHHHHHTT------S----S-HHHHHHHHHHHHHHHHSHHHHHHHH-TTS---HHHHHHHHT--TT--HHHHHHHHHHHHHHHHHTT-HHHHHHHHHHHHHHHHHH--GGGGGGG---

pLDDT: mean 83.85, std 18.62, range [33.0, 97.81]

Foldseek 3Di:
DDPCQFDLVLVVVDDLLLLLLLQQVVCVVVVHFQALVSSQVSSCVNHLVVQADPVGSVHGDSVSSVVSVVVCLLQLQWDDDNVPGIDGALLSVVSSVQVVCSRVVHDSPPDDDDDDDCPPRLVVLVVLQVLLCPQPLLVCCVPPVVDDDDPVSLCVSLVHDPPDQLCSSSNSLSNSCSSCVSVVPVSSNVSSVVVCVVCVVSNDDVPVVVVPPDD

Sequence (215 aa):
MSNIIPDRLSANKISLDKLTIFSINELIKRGERAKYENITKEAFNLFPERFCMETNKDWPDGHKIALSIQRCRDRGWITGSFSEGFSITPLGEKTADEIKSLLKGGEIERKSDVKKENVKTNKDEESLLNYIKNSQLFQKMSKHPEEGISEDEFRSFLQVSYEAKPSVCKSRFERLKSAAEYFEDKEAITFLNKLKKLFNRLMKTGWEDGKNRKY